Protein 8X3S (pdb70)

Foldseek 3Di:
DADDFWDKDFDDKAFDFQFFKAEWEAQLVLQWIWTFWQSQWIWIAGQPRRHTDDIAHDDPGGWREKEAALVRQWMWTWFQSQWIFIAGVVVSDTPDIQHDGPGGWHEKYAANVRQWMWTWFQSQWIWIAGPVPSHTPDIANPGDGGKQYWEAANRRQWIWTFFQRLWIFIAGVVPRDTPAIQHDDPRGGWNYWYADNNRQWIWIDGLPQKIWIGRGVVSDTDDIAGDAHHNDHSWYKDFADQHQTWIWTWGQVQWIWIARPRPNHTRDIHHDFDGTFRYKYARNHFRKMWTTHGGVGGMIIIIHTPD/DDDPVRD

GO terms:
  GO:0005634 nucleus (C, IDA)
  GO:0035097 histone methyltransferase complex (C, IDA)
  GO:0045815 transcription initiation-coupled chromatin remodeling (P, IDA)
  GO:0000123 histone acetyltransferase complex (C, IDA)
  GO:0044666 MLL3/4 complex (C, IDA)
  GO:0048188 Set1C/COMPASS complex (C, IDA)
  GO:0071339 MLL1 complex (C, IDA)
  GO:0005634 nucleus (C, EXP)
  GO:0005515 protein binding (F, IPI)
  GO:0005654 nucleoplasm (C, TAS)
  GO:0140672 ATAC complex (C, IDA)
  GO:0000122 negative regulation of transcription by RNA polymerase II (P, IDA)
  GO:0005654 nucleoplasm (C, IDA)
  GO:0140004 histone H3Q5ser reader activity (F, IDA)
  GO:0140109 histone H3K4me1 reader activity (F, IDA)
  GO:0051302 regulation of cell division (P, IDA)
  GO:0006357 regulation of transcription by RNA polymerase II (P, IDA)
  GO:0051726 regulation of cell cycle (P, IMP)
  GO:0090043 regulation of tubulin deacetylation (P, IMP)
  GO:0006355 regulation of DNA-templated transcription (P, IMP)

Radius of gyration: 17.47 Å; Cα contacts (8 Å, |Δi|>4): 1045; chains: 2; bounding box: 43×43×44 Å

Nearest PDB structures (foldseek):
  2gnq-assembly1_A  TM=9.958E-01  e=9.844E-59  Homo sapiens
  2co0-assembly2_C  TM=1.002E+0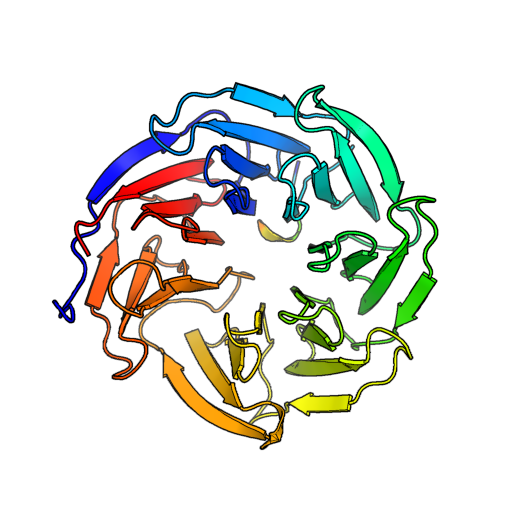0  e=2.363E-57  Homo sapiens
  2co0-assembly1_A  TM=1.002E+00  e=3.913E-57  Homo sapiens
  3n0d-assembly1_A  TM=1.000E+00  e=2.891E-57  Homo sapiens
  3mxx-assembly1_A  TM=1.000E+00  e=3.913E-57  Homo sapiens

Sequence (314 aa):
PTPVKPNYALKFTLAGHTKAVSSVKFSPNGEWLASSSADKLIKIWGAYDGKFEKTISGHKLGISDVAWSSDSNLLVSASDDKTLKIWDVSSGKCLKTLKGHSNYVFCCNFNPQSNLIVSGSFDESVRIWDVKTGKCLKTLPAHSDPVSAVHFNRDGSLIVSSSYDGLCRIWDTASGQCLKTLIDDDNPPVSFVKFSPNGKYILAATLDNTLKLWDYSKGKCLKTYTGHKNEKYCIFANFSVTGGKWIVSGSEDNLVYIWNLQTKEIVQKLQGHTDVVISTACHPTENIIASAALENDKTIKLWKSDCSSSRRSS

InterPro domains:
  IPR001680 WD40 repeat [PS50082] (41-82)
  IPR001680 WD40 repeat [PS50082] (83-124)
  IPR001680 WD40 repeat [PS50082] (125-166)
  IPR001680 WD40 repeat [PS50082] (167-208)
  IPR001680 WD40 repeat [PS50082] (210-251)
  IPR001680 WD40 repeat [PS50082] (252-296)
  IPR001680 WD40 repeat [SM00320] (34-73)
  IPR001680 WD40 repeat [SM00320] (76-115)
  IPR001680 WD40 repeat [SM00320] (118-157)
  IPR001680 WD40 repeat [SM00320] (160-199)
  IPR001680 WD40 repeat [SM00320] (202-242)
  IPR001680 WD40 repeat [SM00320] (245-287)
  IPR001680 WD40 repeat [SM00320] (290-331)
  IPR015943 WD40/YVTN repeat-like-containing domain superfamily [G3DSA:2.130.10.10] (20-334)
  IPR019775 WD40 repeat, conserved site [PS00678] (102-116)
  IPR019775 WD40 repeat, conserved site [PS00678] (144-158)
  IPR019775 WD40 repeat, conserved site [PS00678] (186-200)
  IPR019775 WD40 repeat, conserved site [PS00678] (274-288)
  IPR020472 PAC1/LIS1-like, WD-40 repeat [PR00320] (102-116)
  IPR020472 PAC1/LIS1-like, WD-40 repeat [PR00320] (144-158)

Structure (mmCIF, N/CA/C/O backbone):
data_8X3S
#
_entry.id   8X3S
#
_cell.length_a   46.460
_cell.length_b   63.750
_cell.length_c   92.840
_cell.angle_alpha   90.00
_cell.angle_beta   90.00
_cell.angle_gamma   90.00
#
_symmetry.space_group_name_H-M   'P 21 21 21'
#
loop_
_entity.id
_entity.type
_entity.pdbx_description
1 polymer 'WD repeat-containing protein 5'
2 polymer 'Phosphatidylinositol 3,4,5-trisphosphate 3-phosphatase and dual-specificity protein phosphatase PTEN'
3 water water
#
loop_
_atom_site.group_PDB
_atom_site.id
_atom_site.type_symbol
_atom_site.label_atom_id
_atom_site.label_alt_id
_atom_site.label_comp_id
_atom_site.label_asym_id
_atom_site.label_entity_id
_atom_site.label_seq_id
_atom_site.pdbx_PDB_ins_code
_atom_site.Cartn_x
_atom_site.Cartn_y
_atom_site.Cartn_z
_atom_site.occupancy
_atom_site.B_iso_or_equiv
_atom_site.auth_seq_id
_atom_site.auth_comp_id
_atom_site.auth_asym_id
_atom_site.auth_atom_id
_atom_site.pdbx_PDB_model_num
ATOM 1 N N . PRO A 1 8 ? -12.563 27.811 -22.384 1.00 102.91 1 PRO A N 1
ATOM 2 C CA . PRO A 1 8 ? -12.145 26.946 -21.271 1.00 97.83 1 PRO A CA 1
ATOM 3 C C . PRO A 1 8 ? -12.562 25.478 -21.386 1.00 97.54 1 PRO A C 1
ATOM 4 O O . PRO A 1 8 ? -12.082 24.688 -20.578 1.00 100.22 1 PRO A O 1
ATOM 8 N N . THR A 1 9 ? -13.420 25.113 -22.336 1.00 93.88 2 THR A N 1
ATOM 9 C CA . THR A 1 9 ? -13.805 23.703 -22.474 1.00 90.75 2 THR A CA 1
ATOM 10 C C . THR A 1 9 ? -12.555 22.985 -22.970 1.00 89.46 2 THR A C 1
ATOM 11 O O . THR A 1 9 ? -12.005 23.373 -24.009 1.00 90.21 2 THR A O 1
ATOM 15 N N . PRO A 1 10 ? -12.069 21.950 -22.290 1.00 89.99 3 PRO A N 1
ATOM 16 C CA . PRO A 1 10 ? -10.857 21.273 -22.770 1.00 87.15 3 PRO A CA 1
ATOM 17 C C . PRO A 1 10 ? -11.092 20.446 -24.026 1.00 84.60 3 PRO A C 1
ATOM 18 O O . PRO A 1 10 ? -12.213 20.241 -24.498 1.00 86.58 3 PRO A O 1
ATOM 22 N N . VAL A 1 11 ? -9.970 19.951 -24.553 1.00 88.07 4 VAL A N 1
ATOM 23 C CA . VAL A 1 11 ? -9.927 19.150 -25.767 1.00 80.14 4 VAL A CA 1
ATOM 24 C C . VAL A 1 11 ? -9.269 17.800 -25.516 1.00 69.59 4 VAL A C 1
ATOM 25 O O . VAL A 1 11 ? -9.682 16.783 -26.085 1.00 79.15 4 VAL A O 1
ATOM 29 N N . LYS A 1 12 ? -8.261 17.771 -24.651 1.00 64.70 5 LYS A N 1
ATOM 30 C CA . LYS A 1 12 ? -7.558 16.570 -24.232 1.00 65.45 5 LYS A CA 1
ATOM 31 C C . LYS A 1 12 ? -6.905 16.936 -22.912 1.00 65.66 5 LYS A C 1
ATOM 32 O O . LYS A 1 12 ? -6.586 18.113 -22.704 1.00 58.67 5 LYS A O 1
ATOM 38 N N . PRO A 1 13 ? -6.678 15.988 -22.012 1.00 59.50 6 PRO A N 1
ATOM 39 C CA . PRO A 1 13 ? -5.795 16.279 -20.881 1.00 51.62 6 PRO A CA 1
ATOM 40 C C . PRO A 1 13 ? -4.328 16.128 -21.261 1.00 39.18 6 PRO A C 1
ATOM 41 O O . PRO A 1 13 ? -3.971 15.687 -22.356 1.00 43.76 6 PRO A O 1
ATOM 45 N N . ASN A 1 14 ? -3.480 16.489 -20.305 1.00 44.92 7 ASN A N 1
ATOM 46 C CA . ASN A 1 14 ? -2.036 16.371 -20.427 1.00 44.49 7 ASN A CA 1
ATOM 47 C C . ASN A 1 14 ? -1.489 15.828 -19.114 1.00 52.93 7 ASN A C 1
ATOM 48 O O . ASN A 1 14 ? -0.528 16.350 -18.548 1.00 47.05 7 ASN A O 1
ATOM 53 N N . TYR A 1 15 ? -2.105 14.759 -18.611 1.00 50.74 8 TYR A N 1
ATOM 54 C CA . TYR A 1 15 ? -1.603 14.125 -17.401 1.00 42.17 8 TYR A CA 1
ATOM 55 C C . TYR A 1 15 ? -0.138 13.754 -17.546 1.00 36.75 8 TYR A C 1
ATOM 56 O O . TYR A 1 15 ? 0.278 13.160 -18.545 1.00 34.36 8 TYR A O 1
ATOM 65 N N . ALA A 1 16 ? 0.642 14.129 -16.538 1.00 29.99 9 ALA A N 1
ATOM 66 C CA . ALA A 1 16 ? 2.061 13.836 -16.485 1.00 35.42 9 ALA A CA 1
ATOM 67 C C . ALA A 1 16 ? 2.402 13.291 -15.108 1.00 36.86 9 ALA A C 1
ATOM 68 O O . ALA A 1 16 ? 1.812 13.691 -14.099 1.00 41.84 9 ALA A O 1
ATOM 70 N N . LEU A 1 17 ? 3.372 12.380 -15.083 1.00 31.78 10 LEU A N 1
ATOM 71 C CA . LEU A 1 17 ? 3.748 11.705 -13.848 1.00 34.55 10 LEU A CA 1
ATOM 72 C C . LEU A 1 17 ? 4.438 12.679 -12.908 1.00 44.26 10 LEU A C 1
ATOM 73 O O . LEU A 1 17 ? 5.392 13.363 -13.303 1.00 45.64 10 LEU A O 1
ATOM 78 N N . LYS A 1 18 ? 3.965 12.748 -11.664 1.00 37.42 11 LYS A N 1
ATOM 79 C CA . LYS A 1 18 ? 4.586 13.605 -10.662 1.00 38.29 11 LYS A CA 1
ATOM 80 C C . LYS A 1 18 ? 5.260 12.819 -9.556 1.00 37.89 11 LYS A C 1
ATOM 81 O O . LYS A 1 18 ? 6.346 13.194 -9.106 1.00 47.43 11 LYS A O 1
ATOM 87 N N . PHE A 1 19 ? 4.653 11.717 -9.112 1.00 37.75 12 PHE A N 1
ATOM 88 C CA . PHE A 1 19 ? 5.225 10.943 -8.019 1.00 39.49 12 PHE A CA 1
ATOM 89 C C . PHE A 1 19 ? 4.961 9.461 -8.231 1.00 38.48 12 PHE A C 1
ATOM 90 O O . PHE A 1 19 ? 3.933 9.065 -8.786 1.00 41.75 12 PHE A O 1
ATOM 98 N N . THR A 1 20 ? 5.892 8.650 -7.734 1.00 38.74 13 THR A N 1
ATOM 99 C CA . THR A 1 20 ? 5.731 7.209 -7.626 1.00 35.94 13 THR A CA 1
ATOM 100 C C . THR A 1 20 ? 5.842 6.830 -6.160 1.00 38.74 13 THR A C 1
ATOM 101 O O . THR A 1 20 ? 6.828 7.176 -5.500 1.00 41.48 13 THR A O 1
ATOM 105 N N . LEU A 1 21 ? 4.837 6.117 -5.659 1.00 33.87 14 LEU A N 1
ATOM 106 C CA . LEU A 1 21 ? 4.717 5.814 -4.239 1.00 33.90 14 LEU A CA 1
ATOM 107 C C . LEU A 1 21 ? 4.984 4.325 -4.044 1.00 36.37 14 LEU A C 1
ATOM 108 O O . LEU A 1 21 ? 4.149 3.483 -4.395 1.00 34.88 14 LEU A O 1
ATOM 113 N N . ALA A 1 22 ? 6.134 4.034 -3.447 1.00 32.30 15 ALA A N 1
ATOM 114 C CA . ALA A 1 22 ? 6.517 2.650 -3.150 1.00 31.48 15 ALA A CA 1
ATOM 115 C C . ALA A 1 22 ? 6.422 2.421 -1.643 1.00 35.07 15 ALA A C 1
ATOM 116 O O . ALA A 1 22 ? 6.549 3.390 -0.894 1.00 33.32 15 ALA A O 1
ATOM 118 N N . GLY A 1 23 ? 6.236 1.173 -1.236 1.00 38.39 16 GLY A N 1
ATOM 119 C CA . GLY A 1 23 ? 6.097 0.833 0.188 1.00 33.01 16 GLY A CA 1
ATOM 120 C C . GLY A 1 23 ? 5.349 -0.475 0.352 1.00 28.14 16 GLY A C 1
ATOM 121 O O . GLY A 1 23 ? 5.766 -1.301 1.151 1.00 26.69 16 GLY A O 1
ATOM 122 N N . HIS A 1 24 ? 4.289 -0.651 -0.427 1.00 28.69 17 HIS A N 1
ATOM 123 C CA . HIS A 1 24 ? 3.530 -1.922 -0.360 1.00 28.49 17 HIS A CA 1
ATOM 124 C C . HIS A 1 24 ? 4.481 -3.053 -0.762 1.00 32.23 17 HIS A C 1
ATOM 125 O O . HIS A 1 24 ? 5.336 -2.872 -1.630 1.00 28.03 17 HIS A O 1
ATOM 132 N N . THR A 1 25 ? 4.301 -4.208 -0.154 1.00 24.95 18 THR A N 1
ATOM 133 C CA . THR A 1 25 ? 5.183 -5.339 -0.372 1.00 33.15 18 THR A CA 1
ATOM 134 C C . THR A 1 25 ? 4.491 -6.427 -1.166 1.00 35.51 18 THR A C 1
ATOM 135 O O . THR A 1 25 ? 5.111 -7.449 -1.475 1.00 34.50 18 THR A O 1
ATOM 139 N N . LYS A 1 26 ? 3.218 -6.234 -1.502 1.00 30.74 19 LYS A N 1
ATOM 140 C CA . LYS A 1 26 ? 2.536 -7.130 -2.412 1.00 29.96 19 LYS A CA 1
ATOM 141 C C . LYS A 1 26 ? 1.719 -6.262 -3.359 1.00 30.41 19 LYS A C 1
ATOM 142 O O . LYS A 1 26 ? 1.775 -5.029 -3.306 1.00 28.89 19 LYS A O 1
ATOM 148 N N . ALA A 1 27 ? 0.978 -6.910 -4.252 1.00 24.62 20 ALA A N 1
ATOM 149 C CA . ALA A 1 27 ? 0.178 -6.174 -5.216 1.00 24.91 20 ALA A CA 1
ATOM 150 C C . ALA A 1 27 ? -0.680 -5.137 -4.503 1.00 19.92 20 ALA A C 1
ATOM 151 O O . ALA A 1 27 ? -1.205 -5.390 -3.416 1.00 26.88 20 ALA A O 1
ATOM 153 N N . VAL A 1 28 ? -0.798 -3.957 -5.096 1.00 21.90 21 VAL A N 1
ATOM 154 C CA . VAL A 1 28 ? -1.797 -2.989 -4.657 1.00 21.57 21 VAL A CA 1
ATOM 155 C C . VAL A 1 28 ? -3.148 -3.426 -5.212 1.00 27.47 21 VAL A C 1
ATOM 156 O O . VAL A 1 28 ? -3.226 -3.978 -6.318 1.00 22.95 21 VAL A O 1
ATOM 160 N N . SER A 1 29 ? -4.220 -3.204 -4.447 1.00 24.15 22 SER A N 1
ATOM 161 C CA . SER A 1 29 ? -5.558 -3.565 -4.893 1.00 20.73 22 SER A CA 1
ATOM 162 C C . SER A 1 29 ? -6.472 -2.383 -5.172 1.00 27.25 22 SER A C 1
ATOM 163 O O . SER A 1 29 ? -7.314 -2.475 -6.067 1.00 21.34 22 SER A O 1
ATOM 166 N N . SER A 1 30 ? -6.356 -1.290 -4.444 1.00 20.21 23 SER A N 1
ATOM 167 C CA . SER A 1 30 ? -7.302 -0.189 -4.565 1.00 20.88 23 SER A CA 1
ATOM 168 C C . SER A 1 30 ? -6.696 1.090 -4.037 1.00 20.49 23 SER A C 1
ATOM 169 O O . SER A 1 30 ? -6.058 1.071 -2.989 1.00 23.34 23 SER A O 1
ATOM 172 N N . VAL A 1 31 ? -6.848 2.184 -4.790 1.00 21.14 24 VAL A N 1
ATOM 173 C CA . VAL A 1 31 ? -6.499 3.525 -4.326 1.00 24.05 24 VAL A CA 1
ATOM 174 C C . VAL A 1 31 ? -7.734 4.414 -4.374 1.00 22.56 24 VAL A C 1
ATOM 175 O O . VAL A 1 31 ? -8.556 4.306 -5.292 1.00 23.03 24 VAL A O 1
ATOM 179 N N . LYS A 1 32 ? -7.859 5.300 -3.387 1.00 20.92 25 LYS A N 1
ATOM 180 C CA . LYS A 1 32 ? -9.011 6.188 -3.265 1.00 19.89 25 LYS A CA 1
ATOM 181 C C . LYS A 1 32 ? -8.569 7.500 -2.640 1.00 24.29 25 LYS A C 1
ATOM 182 O O . LYS A 1 32 ? -7.847 7.494 -1.639 1.00 22.57 25 LYS A O 1
ATOM 188 N N . PHE A 1 33 ? -9.015 8.619 -3.214 1.00 23.20 26 PHE A N 1
ATOM 189 C CA . PHE A 1 33 ? -8.759 9.922 -2.612 1.00 18.42 26 PHE A CA 1
ATOM 190 C C . PHE A 1 33 ? -9.801 10.214 -1.539 1.00 17.23 26 PHE A C 1
ATOM 191 O O . PHE A 1 33 ? -10.984 9.901 -1.703 1.00 23.54 26 PHE A O 1
ATOM 199 N N . SER A 1 34 ? -9.361 10.824 -0.438 1.00 28.12 27 SER A N 1
ATOM 200 C CA . SER A 1 34 ? -10.299 11.272 0.577 1.00 25.64 27 SER A CA 1
ATOM 201 C C . SER A 1 34 ? -11.186 12.377 0.006 1.00 26.91 27 SER A C 1
ATOM 202 O O . SER A 1 34 ? -10.753 13.153 -0.853 1.00 26.81 27 SER A O 1
ATOM 205 N N . PRO A 1 35 ? -12.440 12.459 0.451 1.00 29.43 28 PRO A N 1
ATOM 206 C CA . PRO A 1 35 ? -13.321 13.520 -0.063 1.00 32.03 28 PRO A CA 1
ATOM 207 C C . PRO A 1 35 ? -12.787 14.927 0.149 1.00 40.15 28 PRO A C 1
ATOM 208 O O . PRO A 1 35 ? -13.048 15.799 -0.687 1.00 34.45 28 PRO A O 1
ATOM 212 N N . ASN A 1 36 ? -12.047 15.184 1.231 1.00 37.76 29 ASN A N 1
ATOM 213 C CA . ASN A 1 36 ? -11.503 16.520 1.455 1.00 37.28 29 ASN A CA 1
ATOM 214 C C . ASN A 1 36 ? -10.247 16.797 0.635 1.00 35.18 29 ASN A C 1
ATOM 215 O O . ASN A 1 36 ? -9.668 17.882 0.764 1.00 39.64 29 ASN A O 1
ATOM 220 N N . GLY A 1 37 ? -9.814 15.845 -0.192 1.00 34.51 30 GLY A N 1
ATOM 221 C CA . GLY A 1 37 ? -8.736 16.036 -1.140 1.00 26.92 30 GLY A CA 1
ATOM 222 C C . GLY A 1 37 ? -7.339 15.900 -0.584 1.00 28.43 30 GLY A C 1
ATOM 223 O O . GLY A 1 37 ? -6.376 15.914 -1.364 1.00 25.98 30 GLY A O 1
ATOM 224 N N . GLU A 1 38 ? -7.192 15.772 0.733 1.00 34.13 31 GLU A N 1
ATOM 225 C CA . GLU A 1 38 ? -5.876 15.845 1.344 1.00 31.29 31 GLU A CA 1
ATOM 226 C C . GLU A 1 38 ? -5.077 14.565 1.170 1.00 30.89 31 GLU A C 1
ATOM 227 O O . GLU A 1 38 ? -3.843 14.609 1.077 1.00 26.84 31 GLU A O 1
ATOM 233 N N . TRP A 1 39 ? -5.762 13.429 1.120 1.00 29.63 32 TRP A N 1
ATOM 234 C CA . TRP A 1 39 ? -5.119 12.135 1.234 1.00 32.16 32 TRP A CA 1
ATOM 235 C C . TRP A 1 39 ? -5.479 11.198 0.100 1.00 23.34 32 TRP A C 1
ATOM 236 O O . TRP A 1 39 ? -6.551 11.281 -0.508 1.00 28.02 32 TRP A O 1
ATOM 247 N N . LEU A 1 40 ? -4.562 10.258 -0.117 1.00 24.77 33 LEU A N 1
ATOM 248 C CA . LEU A 1 40 ? -4.816 9.038 -0.858 1.00 24.26 33 LEU A CA 1
ATOM 249 C C . LEU A 1 40 ? -4.672 7.866 0.099 1.00 22.73 33 LEU A C 1
ATOM 250 O O . LEU A 1 40 ? -3.676 7.774 0.831 1.00 27.70 33 LEU A O 1
ATOM 255 N N . ALA A 1 41 ? -5.640 6.961 0.067 1.00 19.96 34 ALA A N 1
ATOM 256 C CA . ALA A 1 41 ? -5.548 5.689 0.760 1.00 17.08 34 ALA A CA 1
ATOM 257 C C . ALA A 1 41 ? -5.329 4.583 -0.257 1.00 20.22 34 ALA A C 1
ATOM 258 O O . ALA A 1 41 ? -5.948 4.579 -1.325 1.00 19.02 34 ALA A O 1
ATOM 260 N N . SER A 1 42 ? -4.473 3.633 0.090 1.00 18.01 35 SER A N 1
ATOM 261 C CA . SER A 1 42 ? -4.242 2.469 -0.748 1.00 20.66 35 SER A CA 1
ATOM 262 C C . SER A 1 42 ? -4.416 1.222 0.100 1.00 20.58 35 SER A C 1
ATOM 263 O O . SER A 1 42 ? -4.062 1.206 1.282 1.00 21.75 35 SER A O 1
ATOM 266 N N . SER A 1 43 ? -4.889 0.157 -0.538 1.00 20.00 36 SER A N 1
ATOM 267 C CA . SER A 1 43 ? -4.967 -1.155 0.077 1.00 22.32 36 SER A CA 1
ATOM 268 C C . SER A 1 43 ? -4.120 -2.108 -0.749 1.00 21.96 36 SER A C 1
ATOM 269 O O . SER A 1 43 ? -3.831 -1.859 -1.924 1.00 20.32 36 SER A O 1
ATOM 272 N N . SER A 1 44 ? -3.764 -3.233 -0.140 1.00 18.05 37 SER A N 1
ATOM 273 C CA . SER A 1 44 ? -2.868 -4.163 -0.802 1.00 22.12 37 SER A CA 1
ATOM 274 C C . SER A 1 44 ? -3.074 -5.583 -0.318 1.00 19.29 37 SER A C 1
ATOM 275 O O . SER A 1 44 ? -3.576 -5.828 0.783 1.00 17.46 37 SER A O 1
ATOM 278 N N . ALA A 1 45 ? -2.629 -6.519 -1.160 1.00 16.06 38 ALA A N 1
ATOM 279 C CA . ALA A 1 45 ? -2.517 -7.915 -0.769 1.00 19.51 38 ALA A CA 1
ATOM 280 C C . ALA A 1 45 ? -1.570 -8.112 0.401 1.00 19.41 38 ALA A C 1
ATOM 281 O O . ALA A 1 45 ? -1.578 -9.190 1.006 1.00 19.81 38 ALA A O 1
ATOM 283 N N . ASP A 1 46 ? -0.754 -7.114 0.734 1.00 21.87 39 ASP A N 1
ATOM 284 C CA . ASP A 1 46 ? 0.117 -7.208 1.896 1.00 23.11 39 ASP A CA 1
ATOM 285 C C . ASP A 1 46 ? -0.620 -6.976 3.211 1.00 22.22 39 ASP A C 1
ATOM 286 O O . ASP A 1 46 ? 0.034 -6.883 4.254 1.00 21.36 39 ASP A O 1
ATOM 291 N N . LYS A 1 47 ? -1.952 -6.878 3.195 1.00 22.20 40 LYS A N 1
ATOM 292 C CA . LYS A 1 47 ? -2.787 -6.775 4.392 1.00 17.13 40 LYS A CA 1
ATOM 293 C C . LYS A 1 47 ? -2.800 -5.375 4.991 1.00 22.51 40 LYS A C 1
ATOM 294 O O . LYS A 1 47 ? -3.345 -5.194 6.095 1.00 19.11 40 LYS A O 1
ATOM 300 N N . LEU A 1 48 ? -2.207 -4.386 4.331 1.00 25.31 41 LEU A N 1
ATOM 301 C CA . LEU A 1 48 ? -2.026 -3.068 4.911 1.00 22.87 41 LEU A CA 1
ATOM 302 C C . LEU A 1 48 ? -2.797 -2.015 4.127 1.00 24.31 41 LEU A C 1
ATOM 303 O O . LEU A 1 48 ? -3.009 -2.142 2.917 1.00 23.44 41 LEU A O 1
ATOM 308 N N . ILE A 1 49 ? -3.196 -0.962 4.839 1.00 21.59 42 ILE A N 1
ATOM 309 C CA . ILE A 1 49 ? -3.637 0.289 4.237 1.00 22.78 42 ILE A CA 1
ATOM 310 C C . ILE A 1 49 ? -2.511 1.286 4.435 1.00 27.37 42 ILE A C 1
ATOM 311 O O . ILE A 1 49 ? -1.900 1.339 5.503 1.00 25.39 42 ILE A O 1
ATOM 316 N N . LYS A 1 50 ? -2.203 2.046 3.405 1.00 22.63 43 LYS A N 1
ATOM 317 C CA . LYS A 1 50 ? -1.244 3.123 3.569 1.00 24.40 43 LYS A CA 1
ATOM 318 C C . LYS A 1 50 ? -1.917 4.426 3.188 1.00 24.77 43 LYS A C 1
ATOM 319 O O . LYS A 1 50 ? -2.741 4.477 2.268 1.00 18.75 43 LYS A O 1
ATOM 325 N N . ILE A 1 51 ? -1.547 5.475 3.908 1.00 25.04 44 ILE A N 1
ATOM 326 C CA . ILE A 1 51 ? -2.089 6.804 3.701 1.00 26.52 44 ILE A CA 1
ATOM 327 C C . ILE A 1 51 ? -0.931 7.668 3.243 1.00 30.10 44 ILE A C 1
ATOM 328 O O . ILE A 1 51 ? 0.128 7.679 3.898 1.00 30.75 44 ILE A O 1
ATOM 333 N N . TRP A 1 52 ? -1.180 8.454 2.186 1.00 29.19 45 TRP A N 1
ATOM 334 C CA . TRP A 1 52 ? -0.178 9.262 1.511 1.00 33.97 45 TRP A CA 1
ATOM 335 C C . TRP A 1 52 ? -0.740 10.656 1.275 1.00 31.71 45 TRP A C 1
ATOM 336 O O . TRP A 1 52 ? -1.949 10.829 1.081 1.00 29.48 45 TRP A O 1
ATOM 347 N N . GLY A 1 53 ? 0.143 11.651 1.280 1.00 36.15 46 GLY A N 1
ATOM 348 C CA . GLY A 1 53 ? -0.276 13.000 0.935 1.00 35.30 46 GLY A CA 1
ATOM 349 C C . GLY A 1 53 ? -0.632 13.089 -0.540 1.00 26.51 46 GLY A C 1
ATOM 350 O O . GLY A 1 53 ? 0.141 12.664 -1.408 1.00 34.25 46 GLY A O 1
ATOM 351 N N . ALA A 1 54 ? -1.802 13.658 -0.832 1.00 29.96 47 ALA A N 1
ATOM 352 C CA . ALA A 1 54 ? -2.308 13.631 -2.200 1.00 30.82 47 ALA A CA 1
ATOM 353 C C . ALA A 1 54 ? -1.489 14.528 -3.119 1.00 41.80 47 ALA A C 1
ATOM 354 O O . ALA A 1 54 ? -1.381 14.255 -4.320 1.00 36.17 47 ALA A O 1
ATOM 356 N N . TYR A 1 55 ? -0.910 15.596 -2.574 1.00 39.92 48 TYR A N 1
ATOM 357 C CA . TYR A 1 55 ? -0.228 16.623 -3.350 1.00 36.62 48 TYR A CA 1
ATOM 358 C C . TYR A 1 55 ? 1.280 16.422 -3.462 1.00 42.68 48 TYR A C 1
ATOM 359 O O . TYR A 1 55 ? 1.854 16.818 -4.483 1.00 40.74 48 TYR A O 1
ATOM 368 N N . ASP A 1 56 ? 1.950 15.840 -2.458 1.00 34.03 49 ASP A N 1
ATOM 369 C CA . ASP A 1 56 ? 3.400 15.667 -2.527 1.00 33.43 49 ASP A CA 1
ATOM 370 C C . ASP A 1 56 ? 3.825 14.202 -2.467 1.00 37.52 49 ASP A C 1
ATOM 371 O O . ASP A 1 56 ? 5.030 13.914 -2.419 1.00 35.35 49 ASP A O 1
ATOM 376 N N . GLY A 1 57 ? 2.880 13.268 -2.468 1.00 39.28 50 GLY A N 1
ATOM 377 C CA . GLY A 1 57 ? 3.216 11.861 -2.399 1.00 38.50 50 GLY A CA 1
ATOM 378 C C . GLY A 1 57 ? 3.774 11.407 -1.069 1.00 33.54 50 GLY A C 1
ATOM 379 O O . GLY A 1 57 ? 4.268 10.279 -0.971 1.00 39.15 50 GLY A O 1
ATOM 380 N N . LYS A 1 58 ? 3.745 12.265 -0.052 1.00 40.26 51 LYS A N 1
ATOM 381 C CA . LYS A 1 58 ? 4.434 11.980 1.200 1.00 38.68 51 LYS A CA 1
ATOM 382 C C . LYS A 1 58 ? 3.767 10.829 1.941 1.00 29.08 51 LYS A C 1
ATOM 383 O O . LYS A 1 58 ? 2.567 10.885 2.226 1.00 34.68 51 LYS A O 1
ATOM 389 N N . PHE A 1 59 ? 4.537 9.793 2.267 1.00 32.29 52 PHE A N 1
ATOM 390 C CA . PHE A 1 59 ? 3.987 8.694 3.046 1.00 31.50 52 PHE A CA 1
ATOM 391 C C . PHE A 1 59 ? 3.544 9.231 4.402 1.00 36.37 52 PHE A C 1
ATOM 392 O O . PHE A 1 59 ? 4.304 9.938 5.074 1.00 39.30 52 PHE A O 1
ATOM 400 N N . GLU A 1 60 ? 2.332 8.887 4.823 1.00 34.38 53 GLU A N 1
ATOM 401 C CA . GLU A 1 60 ? 1.802 9.384 6.085 1.00 29.93 53 GLU A CA 1
ATOM 402 C C . GLU A 1 60 ? 1.797 8.268 7.116 1.00 37.50 53 GLU A C 1
ATOM 403 O O . GLU A 1 60 ? 2.370 8.413 8.202 1.00 29.71 53 GLU A O 1
ATOM 409 N N . LYS A 1 61 ? 1.154 7.145 6.814 1.00 21.69 54 LYS A N 1
ATOM 410 C CA . LYS A 1 61 ? 1.138 6.117 7.857 1.00 29.94 54 LYS A CA 1
ATOM 411 C C . LYS A 1 61 ? 0.696 4.788 7.268 1.00 22.53 54 LYS A C 1
ATOM 412 O O . LYS A 1 61 ? 0.093 4.732 6.192 1.00 17.77 54 LYS A O 1
ATOM 418 N N . THR A 1 62 ? 0.974 3.722 8.018 1.00 22.50 55 THR A N 1
ATOM 419 C CA . THR A 1 62 ? 0.458 2.393 7.731 1.00 26.44 55 THR A CA 1
ATOM 420 C C . THR A 1 62 ? -0.601 2.027 8.763 1.00 32.87 55 THR A C 1
ATOM 421 O O . THR A 1 62 ? -0.441 2.295 9.958 1.00 26.62 55 THR A O 1
ATOM 425 N N . ILE A 1 63 ? -1.699 1.460 8.271 1.00 24.42 56 ILE A N 1
ATOM 426 C CA . ILE A 1 63 ? -2.827 0.994 9.064 1.00 21.82 56 ILE A CA 1
ATOM 427 C C . ILE A 1 63 ? -2.909 -0.518 8.906 1.00 26.17 56 ILE A C 1
ATOM 428 O O . ILE A 1 63 ? -3.013 -1.021 7.777 1.00 25.45 56 ILE A O 1
ATOM 433 N N . SER A 1 64 ? -2.867 -1.239 10.027 1.00 26.90 57 SER A N 1
ATOM 434 C CA . SER A 1 64 ? -2.722 -2.689 10.032 1.00 26.54 57 SER A CA 1
ATOM 435 C C . SER A 1 64 ? -3.771 -3.320 10.943 1.00 25.70 57 SER A C 1
ATOM 436 O O . SER A 1 64 ? -4.251 -2.702 11.899 1.00 22.04 57 SER A O 1
ATOM 439 N N . GLY A 1 65 ? -4.077 -4.587 10.668 1.00 25.23 58 GLY A N 1
ATOM 440 C CA . GLY A 1 65 ? -4.951 -5.363 11.525 1.00 25.62 58 GLY A CA 1
ATOM 441 C C . GLY A 1 65 ? -5.671 -6.502 10.834 1.00 24.33 58 GLY A C 1
ATOM 442 O O . GLY A 1 65 ? -5.985 -7.505 11.483 1.00 28.16 58 GLY A O 1
ATOM 443 N N . HIS A 1 66 ? -5.965 -6.374 9.546 1.00 25.91 59 HIS A N 1
ATOM 444 C CA . HIS A 1 66 ? -6.541 -7.507 8.840 1.00 22.75 59 HIS A CA 1
ATOM 445 C C . HIS A 1 66 ? -5.569 -8.682 8.864 1.00 27.08 59 HIS A C 1
ATOM 446 O O . HIS A 1 66 ? -4.349 -8.510 8.872 1.00 28.35 59 HIS A O 1
ATOM 453 N N . LYS A 1 67 ? -6.098 -9.899 8.829 1.00 23.60 60 LYS A N 1
ATOM 454 C CA . LYS A 1 67 ? -5.230 -11.104 8.900 1.00 26.75 60 LYS A CA 1
ATOM 455 C C . LYS A 1 67 ? -4.926 -11.626 7.493 1.00 27.55 60 LYS A C 1
ATOM 456 O O . LYS A 1 67 ? -4.051 -12.470 7.363 1.00 24.48 60 LYS A O 1
ATOM 462 N N . LEU A 1 68 ? -5.660 -11.149 6.497 1.00 23.33 61 LEU A N 1
ATOM 463 C CA . LEU A 1 68 ? -5.351 -11.539 5.140 1.00 20.59 61 LEU A CA 1
ATOM 464 C C . LEU A 1 68 ? -5.410 -10.282 4.278 1.00 24.87 61 LEU A C 1
ATOM 465 O O . LEU A 1 68 ? -5.709 -9.184 4.760 1.00 21.84 61 LEU A O 1
ATOM 470 N N . GLY A 1 69 ? -5.135 -10.465 2.990 1.00 18.61 62 GLY A N 1
ATOM 471 C CA . GLY A 1 69 ? -5.041 -9.353 2.063 1.00 23.62 62 GLY A CA 1
ATOM 472 C C . GLY A 1 69 ? -6.330 -8.559 1.959 1.00 20.78 62 GLY A C 1
ATOM 473 O O . GLY A 1 69 ? -7.420 -9.034 2.279 1.00 21.65 62 GLY A O 1
ATOM 474 N N . ILE A 1 70 ? -6.188 -7.314 1.504 1.00 22.88 63 ILE A N 1
ATOM 475 C CA . ILE A 1 70 ? -7.300 -6.380 1.357 1.00 19.13 63 ILE A CA 1
ATOM 476 C C . ILE A 1 70 ? -7.542 -6.134 -0.127 1.00 21.80 63 ILE A C 1
ATOM 477 O O . ILE A 1 70 ? -6.593 -5.887 -0.883 1.00 18.50 63 ILE A O 1
ATOM 482 N N . SER A 1 71 ? -8.813 -6.183 -0.542 1.00 20.47 64 SER A N 1
ATOM 483 C CA . SER A 1 71 ? -9.196 -5.921 -1.927 1.00 20.97 64 SER A CA 1
ATOM 484 C C . SER A 1 71 ? -9.714 -4.508 -2.182 1.00 22.81 64 SER A C 1
ATOM 485 O O . SER A 1 71 ? -9.703 -4.068 -3.336 1.00 20.45 64 SER A O 1
ATOM 488 N N . ASP A 1 72 ? -10.212 -3.806 -1.166 1.00 20.55 65 ASP A N 1
ATOM 489 C CA . ASP A 1 72 ? -10.865 -2.523 -1.395 1.00 18.66 65 ASP A CA 1
ATOM 490 C C . ASP A 1 72 ? -10.810 -1.697 -0.117 1.00 19.89 65 ASP A C 1
ATOM 491 O O . ASP A 1 72 ? -10.757 -2.242 0.988 1.00 15.14 65 ASP A O 1
ATOM 496 N N . VAL A 1 73 ? -10.810 -0.373 -0.284 1.00 16.31 66 VAL A N 1
ATOM 497 C CA . VAL A 1 73 ? -10.908 0.567 0.828 1.00 15.65 66 VAL A CA 1
ATOM 498 C C . VAL A 1 73 ? -11.773 1.738 0.375 1.00 19.59 66 VAL A C 1
ATOM 499 O O . VAL A 1 73 ? -11.825 2.065 -0.814 1.00 18.05 66 VAL A O 1
ATOM 503 N N . ALA A 1 74 ? -12.489 2.350 1.321 1.00 16.51 67 ALA A N 1
ATOM 504 C CA . ALA A 1 74 ? -13.344 3.484 0.993 1.00 20.85 67 ALA A CA 1
ATOM 505 C C . ALA A 1 74 ? -13.403 4.457 2.164 1.00 25.82 67 ALA A C 1
ATOM 506 O O . ALA A 1 74 ? -13.333 4.056 3.329 1.00 21.77 67 ALA A O 1
ATOM 508 N N . TRP A 1 75 ? -13.570 5.737 1.830 1.00 23.90 68 TRP A N 1
ATOM 509 C CA . TRP A 1 75 ? -13.603 6.843 2.779 1.00 21.88 68 TRP A CA 1
ATOM 510 C C . TRP A 1 75 ? -15.020 7.228 3.185 1.00 25.08 68 TRP A C 1
ATOM 511 O O . TRP A 1 75 ? -15.960 7.142 2.393 1.00 27.78 68 TRP A O 1
ATOM 522 N N . SER A 1 76 ? -15.150 7.704 4.422 1.00 21.37 69 SER A N 1
ATOM 523 C CA . SER A 1 76 ? -16.364 8.371 4.857 1.00 24.29 69 SER A CA 1
ATOM 524 C C . SER A 1 76 ? -16.398 9.788 4.286 1.00 20.17 69 SER A C 1
ATOM 525 O O . SER A 1 76 ? -15.376 10.342 3.876 1.00 19.63 69 SER A O 1
ATOM 528 N N . SER A 1 77 ? -17.586 10.397 4.309 1.00 23.16 70 SER A N 1
ATOM 529 C CA . SER A 1 77 ? -17.757 11.687 3.646 1.00 27.43 70 SER A CA 1
ATOM 530 C C . SER A 1 77 ? -16.905 12.778 4.285 1.00 31.06 70 SER A C 1
ATOM 531 O O . SER A 1 77 ? -16.457 13.701 3.595 1.00 24.56 70 SER A O 1
ATOM 534 N N . ASP A 1 78 ? -16.644 12.675 5.584 1.00 33.68 71 ASP A N 1
ATOM 535 C CA . ASP A 1 78 ? -15.867 13.670 6.310 1.00 34.84 71 ASP A CA 1
ATOM 536 C C . ASP A 1 78 ? -14.372 13.374 6.342 1.00 32.59 71 ASP A C 1
ATOM 537 O O . ASP A 1 78 ? -13.630 14.085 7.029 1.00 26.16 71 ASP A O 1
ATOM 542 N N . SER A 1 79 ? -13.914 12.353 5.619 1.00 26.43 72 SER A N 1
ATOM 543 C CA . SER A 1 79 ? -12.503 11.995 5.499 1.00 24.46 72 SER A CA 1
ATOM 544 C C . SER A 1 79 ? -11.882 11.470 6.786 1.00 23.83 72 SER A C 1
ATOM 545 O O . SER A 1 79 ? -10.649 11.357 6.862 1.00 25.85 72 SER A O 1
ATOM 548 N N . ASN A 1 80 ? -12.687 11.142 7.798 1.00 24.28 73 ASN A N 1
ATOM 549 C CA . ASN A 1 80 ? -12.150 10.715 9.084 1.00 32.22 73 ASN A CA 1
ATOM 550 C C . ASN A 1 80 ? -12.118 9.204 9.233 1.00 26.12 73 ASN A C 1
ATOM 551 O O . ASN A 1 80 ? -11.386 8.695 10.090 1.00 29.42 73 ASN A O 1
ATOM 556 N N . LEU A 1 81 ? -12.908 8.480 8.453 1.00 29.54 74 LEU A N 1
ATOM 557 C CA . LEU A 1 81 ? -12.966 7.036 8.554 1.00 22.66 74 LEU A CA 1
ATOM 558 C C . LEU A 1 81 ? -12.602 6.377 7.239 1.00 25.90 74 LEU A C 1
ATOM 559 O O . LEU A 1 81 ? -12.779 6.945 6.158 1.00 21.70 74 LEU A O 1
ATOM 564 N N . LEU A 1 82 ? -12.120 5.154 7.359 1.00 22.14 75 LEU A N 1
ATOM 565 C CA . LEU A 1 82 ? -11.950 4.279 6.217 1.00 19.19 75 LEU A CA 1
ATOM 566 C C . LEU A 1 82 ? -12.703 2.996 6.507 1.00 23.45 75 LEU A C 1
ATOM 567 O O . LEU A 1 82 ? -12.858 2.599 7.664 1.00 21.50 75 LEU A O 1
ATOM 572 N N . VAL A 1 83 ? -13.173 2.343 5.458 1.00 22.73 76 VAL A N 1
ATOM 573 C CA . VAL A 1 83 ? -13.630 0.973 5.579 1.00 12.76 76 VAL A CA 1
ATOM 574 C C . VAL A 1 83 ? -12.776 0.174 4.610 1.00 24.58 76 VAL A C 1
ATOM 575 O O . VAL A 1 83 ? -12.483 0.629 3.499 1.00 19.69 76 VAL A O 1
ATOM 579 N N . SER A 1 84 ? -12.397 -1.020 5.025 1.00 19.44 77 SER A N 1
ATOM 580 C CA . SER A 1 84 ? -11.617 -1.907 4.184 1.00 22.10 77 SER A CA 1
ATOM 581 C C . SER A 1 84 ? -12.328 -3.243 4.103 1.00 21.17 77 SER A C 1
ATOM 582 O O . SER A 1 84 ? -12.963 -3.681 5.069 1.00 17.39 77 SER A O 1
ATOM 585 N N . ALA A 1 85 ? -12.159 -3.899 2.956 1.00 19.93 78 ALA A N 1
ATOM 586 C CA . ALA A 1 85 ? -12.751 -5.196 2.662 1.00 20.52 78 ALA A CA 1
ATOM 587 C C . ALA A 1 85 ? -11.615 -6.179 2.443 1.00 24.03 78 ALA A C 1
ATOM 588 O O . ALA A 1 85 ? -10.747 -5.946 1.596 1.00 19.52 78 ALA A O 1
ATOM 590 N N . SER A 1 86 ? -11.645 -7.294 3.169 1.00 18.99 79 SER A N 1
ATOM 591 C CA . SER A 1 86 ? -10.522 -8.217 3.217 1.00 20.72 79 SER A CA 1
ATOM 592 C C . SER A 1 86 ? -10.911 -9.652 2.906 1.00 24.00 79 SER A C 1
ATOM 593 O O . SER A 1 86 ? -12.065 -10.062 3.053 1.00 24.76 79 SER A O 1
ATOM 596 N N . ASP A 1 87 ? -9.892 -10.409 2.475 1.00 23.59 80 ASP A N 1
ATOM 597 C CA . ASP A 1 87 ? -9.994 -11.851 2.305 1.00 20.76 80 ASP A CA 1
ATOM 598 C C . ASP A 1 87 ? -10.220 -12.592 3.616 1.00 19.48 80 ASP A C 1
ATOM 599 O O . ASP A 1 87 ? -10.593 -13.771 3.588 1.00 26.97 80 ASP A O 1
ATOM 604 N N . ASP A 1 88 ? -10.013 -11.942 4.754 1.00 25.77 81 ASP A N 1
ATOM 605 C CA . ASP A 1 88 ? -10.312 -12.546 6.053 1.00 22.51 81 ASP A CA 1
ATOM 606 C C . ASP A 1 88 ? -11.821 -12.609 6.358 1.00 26.86 81 ASP A C 1
ATOM 607 O O . ASP A 1 88 ? -12.189 -12.949 7.491 1.00 28.62 81 ASP A O 1
ATOM 612 N N . LYS A 1 89 ? -12.676 -12.272 5.390 1.00 22.31 82 LYS A N 1
ATOM 613 C CA . LYS A 1 89 ? -14.132 -12.403 5.459 1.00 22.06 82 LYS A CA 1
ATOM 614 C C . LYS A 1 89 ? -14.751 -11.267 6.255 1.00 20.58 82 LYS A C 1
ATOM 615 O O . LYS A 1 89 ? -15.969 -11.277 6.484 1.00 23.66 82 LYS A O 1
ATOM 621 N N . THR A 1 90 ? -13.965 -10.274 6.658 1.00 19.72 83 THR A N 1
ATOM 622 C CA . THR A 1 90 ? -14.464 -9.154 7.434 1.00 19.96 83 THR A CA 1
ATOM 623 C C . THR A 1 90 ? -14.265 -7.859 6.663 1.00 21.55 83 THR A C 1
ATOM 624 O O . THR A 1 90 ? -13.456 -7.775 5.734 1.00 22.73 83 THR A O 1
ATOM 628 N N . LEU A 1 91 ? -14.999 -6.839 7.081 1.00 15.89 84 LEU A N 1
ATOM 629 C CA . LEU A 1 91 ? -14.602 -5.463 6.831 1.00 19.74 84 LEU A CA 1
ATOM 630 C C . LEU A 1 91 ? -14.135 -4.841 8.134 1.00 25.04 84 LEU A C 1
ATOM 631 O O . LEU A 1 91 ? -14.477 -5.306 9.218 1.00 25.50 84 LEU A O 1
ATOM 636 N N . LYS A 1 92 ? -13.295 -3.824 8.025 1.00 21.25 85 LYS A N 1
ATOM 637 C CA . LYS A 1 92 ? -12.921 -3.066 9.211 1.00 20.24 85 LYS A CA 1
ATOM 638 C C . LYS A 1 92 ? -13.132 -1.579 8.989 1.00 24.55 85 LYS A C 1
ATOM 639 O O . LYS A 1 92 ? -12.804 -1.043 7.925 1.00 18.67 85 LYS A O 1
ATOM 645 N N . ILE A 1 93 ? -13.661 -0.921 10.019 1.00 20.32 86 ILE A N 1
ATOM 646 C CA . ILE A 1 93 ? -13.796 0.526 10.054 1.00 18.63 86 ILE A CA 1
ATOM 647 C C . ILE A 1 93 ? -12.646 1.049 10.893 1.00 26.66 86 ILE A C 1
ATOM 648 O O . ILE A 1 93 ? -12.478 0.635 12.057 1.00 24.15 86 ILE A O 1
ATOM 653 N N . TRP A 1 94 ? -11.945 2.041 10.335 1.00 16.44 87 TRP A N 1
ATOM 654 C CA . TRP A 1 94 ? -10.698 2.587 10.841 1.00 21.99 87 TRP A CA 1
ATOM 655 C C . TRP A 1 94 ? -10.848 4.083 11.076 1.00 25.17 87 TRP A C 1
ATOM 656 O O . TRP A 1 94 ? -11.414 4.801 10.238 1.00 21.32 87 TRP A O 1
ATOM 667 N N . ASP A 1 95 ? -10.289 4.541 12.198 1.00 20.29 88 ASP A N 1
ATOM 668 C CA . ASP A 1 95 ? -10.072 5.960 12.453 1.00 22.04 88 ASP A CA 1
ATOM 669 C C . ASP A 1 95 ? -8.774 6.376 11.780 1.00 28.08 88 ASP A C 1
ATOM 670 O O . ASP A 1 95 ? -7.689 5.924 12.161 1.00 29.39 88 ASP A O 1
ATOM 675 N N . VAL A 1 96 ? -8.888 7.232 10.767 1.00 24.66 89 VAL A N 1
ATOM 676 C CA . VAL A 1 96 ? -7.726 7.555 9.946 1.00 27.52 89 VAL A CA 1
ATOM 677 C C . VAL A 1 96 ? -6.658 8.280 10.754 1.00 24.61 89 VAL A C 1
ATOM 678 O O . VAL A 1 96 ? -5.469 7.953 10.665 1.00 28.90 89 VAL A O 1
ATOM 682 N N . SER A 1 97 ? -7.052 9.288 11.535 1.00 30.95 90 SER A N 1
ATOM 683 C CA . SER A 1 97 ? -6.062 10.007 12.330 1.00 28.08 90 SER A CA 1
ATOM 684 C C . SER A 1 97 ? -5.244 9.059 13.201 1.00 26.91 90 SER A C 1
ATOM 685 O O . SER A 1 97 ? -4.009 9.108 13.202 1.00 37.02 90 SER A O 1
ATOM 688 N N . SER A 1 98 ? -5.919 8.207 13.974 1.00 27.76 91 SER A N 1
ATOM 689 C CA . SER A 1 98 ? -5.239 7.319 14.910 1.00 27.78 91 SER A CA 1
ATOM 690 C C . SER A 1 98 ? -4.751 6.010 14.298 1.00 28.30 91 SER A C 1
ATOM 691 O O . SER A 1 98 ? -3.891 5.351 14.895 1.00 26.69 91 SER A O 1
ATOM 694 N N . GLY A 1 99 ? -5.255 5.620 13.130 1.00 24.17 92 GLY A N 1
ATOM 695 C CA . GLY A 1 99 ? -4.930 4.307 12.612 1.00 23.27 92 GLY A CA 1
ATOM 696 C C . GLY A 1 99 ? -5.585 3.145 13.331 1.00 24.25 92 GLY A C 1
ATOM 697 O O . GLY A 1 99 ? -5.300 1.991 12.992 1.00 27.80 92 GLY A O 1
ATOM 698 N N . LYS A 1 100 ? -6.474 3.406 14.290 1.00 22.37 93 LYS A N 1
ATOM 699 C CA . LYS A 1 100 ? -7.067 2.355 15.103 1.00 25.62 93 LYS A CA 1
ATOM 700 C C . LYS A 1 100 ? -8.289 1.753 14.427 1.00 24.14 93 LYS A C 1
ATOM 701 O O . LYS A 1 100 ? -9.057 2.450 13.755 1.00 22.66 93 LYS A O 1
ATOM 707 N N . CYS A 1 101 ? -8.460 0.444 14.612 1.00 24.12 94 CYS A N 1
ATOM 708 C CA . CYS A 1 101 ? -9.666 -0.233 14.164 1.00 16.78 94 CYS A CA 1
ATOM 709 C C . CYS A 1 101 ? -10.805 0.042 15.131 1.00 28.61 94 CYS A C 1
ATOM 710 O O . CYS A 1 101 ? -10.755 -0.358 16.300 1.00 26.91 94 CYS A O 1
ATOM 713 N N . LEU A 1 102 ? -11.827 0.734 14.638 1.00 22.08 95 LEU A N 1
ATOM 714 C CA . LEU A 1 102 ? -12.988 1.035 15.455 1.00 28.00 95 LEU A CA 1
ATOM 715 C C . LEU A 1 102 ? -13.950 -0.135 15.467 1.00 29.29 95 LEU A C 1
ATOM 716 O O . LEU A 1 102 ? -14.545 -0.440 16.515 1.00 32.81 95 LEU A O 1
ATOM 721 N N . LYS A 1 103 ? -14.131 -0.793 14.317 1.00 25.00 96 LYS A N 1
ATOM 722 C CA . LYS A 1 103 ? -15.114 -1.870 14.296 1.00 30.76 96 LYS A CA 1
ATOM 723 C C . LYS A 1 103 ? -14.683 -2.944 13.306 1.00 30.81 96 LYS A C 1
ATOM 724 O O . LYS A 1 103 ? -14.055 -2.646 12.278 1.00 23.46 96 LYS A O 1
ATOM 730 N N . THR A 1 104 ? -15.012 -4.191 13.610 1.00 22.99 97 THR A N 1
ATOM 731 C CA . THR A 1 104 ? -14.909 -5.272 12.641 1.00 29.24 97 THR A CA 1
ATOM 732 C C . THR A 1 104 ? -16.313 -5.743 12.270 1.00 29.44 97 THR A C 1
ATOM 733 O O . THR A 1 104 ? -17.089 -6.156 13.138 1.00 26.09 97 THR A O 1
ATOM 737 N N . LEU A 1 105 ? -16.618 -5.698 10.972 1.00 29.60 98 LEU A N 1
ATOM 738 C CA . LEU A 1 105 ? -17.936 -5.992 10.425 1.00 22.50 98 LEU A CA 1
ATOM 739 C C . LEU A 1 105 ? -17.867 -7.450 9.988 1.00 22.50 98 LEU A C 1
ATOM 740 O O . LEU A 1 105 ? -17.198 -7.780 8.996 1.00 24.61 98 LEU A O 1
ATOM 745 N N . LYS A 1 106 ? -18.518 -8.315 10.765 1.00 23.38 99 LYS A N 1
ATOM 746 C CA . LYS A 1 106 ? -18.475 -9.760 10.611 1.00 25.49 99 LYS A CA 1
ATOM 747 C C . LYS A 1 106 ? -19.816 -10.252 10.095 1.00 22.36 99 LYS A C 1
ATOM 748 O O . LYS A 1 106 ? -20.868 -9.845 10.596 1.00 24.23 99 LYS A O 1
ATOM 754 N N . GLY A 1 107 ? -19.773 -11.155 9.122 1.00 22.13 100 GLY A N 1
ATOM 755 C CA . GLY A 1 107 ? -20.998 -11.737 8.618 1.00 29.73 100 GLY A CA 1
ATOM 756 C C . GLY A 1 107 ? -20.884 -12.370 7.251 1.00 30.31 100 GLY A C 1
ATOM 757 O O . GLY A 1 107 ? -21.579 -13.351 6.962 1.00 29.02 100 GLY A O 1
ATOM 758 N N . HIS A 1 108 ? -20.015 -11.833 6.396 1.00 32.72 101 HIS A N 1
ATOM 759 C CA . HIS A 1 108 ? -19.786 -12.482 5.115 1.00 26.73 101 HIS A CA 1
ATOM 760 C C . HIS A 1 108 ? -19.127 -13.830 5.369 1.00 27.72 101 HIS A C 1
ATOM 761 O O . HIS A 1 108 ? -18.401 -14.018 6.349 1.00 29.49 101 HIS A O 1
ATOM 768 N N . SER A 1 109 ? -19.379 -14.777 4.467 1.00 27.66 102 SER A N 1
ATOM 769 C CA . SER A 1 109 ? -18.857 -16.129 4.600 1.00 33.71 102 SER A CA 1
ATOM 770 C C . SER A 1 109 ? -17.738 -16.417 3.610 1.00 31.85 102 SER A C 1
ATOM 771 O O . SER A 1 109 ? -17.341 -17.578 3.459 1.00 34.12 102 SER A O 1
ATOM 774 N N . ASN A 1 110 ? -17.227 -15.405 2.926 1.00 27.29 103 ASN A N 1
ATOM 775 C CA . ASN A 1 110 ? -16.115 -15.593 2.009 1.00 27.83 103 ASN A CA 1
ATOM 776 C C . ASN A 1 110 ? -15.437 -14.236 1.851 1.00 24.27 103 ASN A C 1
ATOM 777 O O . ASN A 1 110 ? -15.805 -13.268 2.522 1.00 26.51 103 ASN A O 1
ATOM 782 N N . TYR A 1 111 ? -14.450 -14.164 0.962 1.00 22.27 104 TYR A N 1
ATOM 783 C CA . TYR A 1 111 ? -13.655 -12.954 0.822 1.00 19.66 104 TYR A CA 1
ATOM 784 C C . TYR A 1 111 ? -14.622 -11.783 0.647 1.00 19.43 104 TYR A C 1
ATOM 785 O O . TYR A 1 111 ? -15.593 -11.883 -0.107 1.00 21.75 104 TYR A O 1
ATOM 794 N N . VAL A 1 112 ? -14.333 -10.648 1.289 1.00 18.79 105 VAL A N 1
ATOM 795 C CA . VAL A 1 112 ? -15.070 -9.416 1.015 1.00 22.30 105 VAL A CA 1
ATOM 796 C C . VAL A 1 112 ? -14.278 -8.671 -0.040 1.00 19.94 105 VAL A C 1
ATOM 797 O O . VAL A 1 112 ? -13.092 -8.380 0.151 1.00 18.44 105 VAL A O 1
ATOM 801 N N . PHE A 1 113 ? -14.940 -8.324 -1.140 1.00 21.29 106 PHE A N 1
ATOM 802 C CA . PHE A 1 113 ? -14.221 -7.850 -2.303 1.00 20.40 106 PHE A CA 1
ATOM 803 C C . PHE A 1 113 ? -14.339 -6.346 -2.495 1.00 21.22 106 PHE A C 1
ATOM 804 O O . PHE A 1 113 ? -13.415 -5.729 -3.014 1.00 19.51 106 PHE A O 1
ATOM 812 N N . CYS A 1 114 ? -15.471 -5.750 -2.122 1.00 19.94 107 CYS A N 1
ATOM 813 C CA . CYS A 1 114 ? -15.747 -4.355 -2.436 1.00 18.03 107 CYS A CA 1
ATOM 814 C C . CYS A 1 114 ? -16.538 -3.704 -1.307 1.00 18.94 107 CYS A C 1
ATOM 815 O O . CYS A 1 114 ? -17.257 -4.381 -0.558 1.00 19.00 107 CYS A O 1
ATOM 818 N N . CYS A 1 115 ? -16.375 -2.382 -1.172 1.00 17.19 108 CYS A N 1
ATOM 819 C CA . CYS A 1 115 ? -17.050 -1.651 -0.108 1.00 17.19 108 CYS A CA 1
ATOM 820 C C . CYS A 1 115 ? -17.142 -0.163 -0.431 1.00 15.47 108 CYS A C 1
ATOM 821 O O . CYS A 1 115 ? -16.386 0.369 -1.251 1.00 17.85 108 CYS A O 1
ATOM 824 N N . ASN A 1 116 ? -18.091 0.497 0.240 1.00 18.63 109 ASN A N 1
ATOM 825 C CA . ASN A 1 116 ? -18.296 1.938 0.140 1.00 19.15 109 ASN A CA 1
ATOM 826 C C . ASN A 1 116 ? -19.191 2.413 1.275 1.00 15.46 109 ASN A C 1
ATOM 827 O O . ASN A 1 116 ? -20.057 1.671 1.749 1.00 23.12 109 ASN A O 1
ATOM 832 N N . PHE A 1 117 ? -19.007 3.677 1.658 1.00 21.25 110 PHE A N 1
ATOM 833 C CA . PHE A 1 117 ? -19.930 4.352 2.558 1.00 24.83 110 PHE A CA 1
ATOM 834 C C . PHE A 1 117 ? -21.046 4.979 1.723 1.00 25.67 110 PHE A C 1
ATOM 835 O O . PHE A 1 117 ? -20.871 5.264 0.537 1.00 27.11 110 PHE A O 1
ATOM 843 N N . ASN A 1 118 ? -22.210 5.193 2.344 1.00 25.63 111 ASN A N 1
ATOM 844 C CA . ASN A 1 118 ? -23.172 6.059 1.680 1.00 27.27 111 ASN A CA 1
ATOM 845 C C . ASN A 1 118 ? -22.752 7.514 1.937 1.00 27.61 111 ASN A C 1
ATOM 846 O O . ASN A 1 118 ? -21.943 7.786 2.829 1.00 28.66 111 ASN A O 1
ATOM 851 N N . PRO A 1 119 ? -23.293 8.469 1.176 1.00 26.12 112 PRO A N 1
ATOM 852 C CA . PRO A 1 119 ? -22.899 9.874 1.396 1.00 30.19 112 PRO A CA 1
ATOM 853 C C . PRO A 1 119 ? -23.161 10.352 2.804 1.00 25.17 112 PRO A C 1
ATOM 854 O O . PRO A 1 119 ? -22.373 11.142 3.337 1.00 27.49 112 PRO A O 1
ATOM 858 N N . GLN A 1 120 ? -24.235 9.884 3.434 1.00 26.83 113 GLN A N 1
ATOM 859 C CA . GLN A 1 120 ? -24.466 10.281 4.812 1.00 28.08 113 GLN A CA 1
ATOM 860 C C . GLN A 1 120 ? -23.414 9.658 5.714 1.00 31.36 113 GLN A C 1
ATOM 861 O O . GLN A 1 120 ? -23.083 10.215 6.768 1.00 30.84 113 GLN A O 1
ATOM 867 N N . SER A 1 121 ? -22.908 8.493 5.317 1.00 29.97 114 SER A N 1
ATOM 868 C CA . SER A 1 121 ? -21.801 7.779 5.938 1.00 27.95 114 SER A CA 1
ATOM 869 C C . SER A 1 121 ? -22.244 7.136 7.239 1.00 31.13 114 SER A C 1
ATOM 870 O O . SER A 1 121 ? -21.418 6.793 8.086 1.00 30.18 114 SER A O 1
ATOM 873 N N . ASN A 1 122 ? -23.552 6.985 7.401 1.00 25.60 115 ASN A N 1
ATOM 874 C CA . ASN A 1 122 ? -24.190 6.160 8.412 1.00 28.59 115 ASN A CA 1
ATOM 875 C C . ASN A 1 122 ? -24.328 4.706 7.993 1.00 32.39 115 ASN A C 1
ATOM 876 O O . ASN A 1 122 ? -24.623 3.865 8.846 1.00 29.24 115 ASN A O 1
ATOM 881 N N . LEU A 1 123 ? -24.105 4.385 6.719 1.00 26.01 116 LEU A N 1
ATOM 882 C CA . LEU A 1 123 ? -24.164 3.012 6.246 1.00 24.34 116 LEU A CA 1
ATOM 883 C C . LEU A 1 123 ? -22.896 2.669 5.475 1.00 20.10 116 LEU A C 1
ATOM 884 O O . LEU A 1 123 ? -22.275 3.536 4.853 1.00 22.45 116 LEU A O 1
ATOM 889 N N . ILE A 1 124 ? -22.506 1.396 5.539 1.00 24.62 117 ILE A N 1
ATOM 890 C CA . ILE A 1 124 ? -21.513 0.830 4.629 1.00 27.04 117 ILE A CA 1
ATOM 891 C C . ILE A 1 124 ? -22.201 -0.249 3.804 1.00 23.26 117 ILE A C 1
ATOM 892 O O . ILE A 1 124 ? -22.983 -1.042 4.337 1.00 21.22 117 ILE A O 1
ATOM 897 N N . VAL A 1 125 ? -21.892 -0.304 2.511 1.00 24.08 118 VAL A N 1
ATOM 898 C CA . VAL A 1 125 ? -22.300 -1.417 1.659 1.00 18.21 118 VAL A CA 1
ATOM 899 C C . VAL A 1 125 ? -21.069 -2.232 1.296 1.00 16.45 118 VAL A C 1
ATOM 900 O O . VAL A 1 125 ? -19.995 -1.674 1.044 1.00 18.88 118 VAL A O 1
ATOM 904 N N . SER A 1 126 ? -21.227 -3.554 1.270 1.00 19.21 119 SER A N 1
ATOM 905 C CA . SER A 1 126 ? -20.151 -4.462 0.906 1.00 18.82 119 SER A C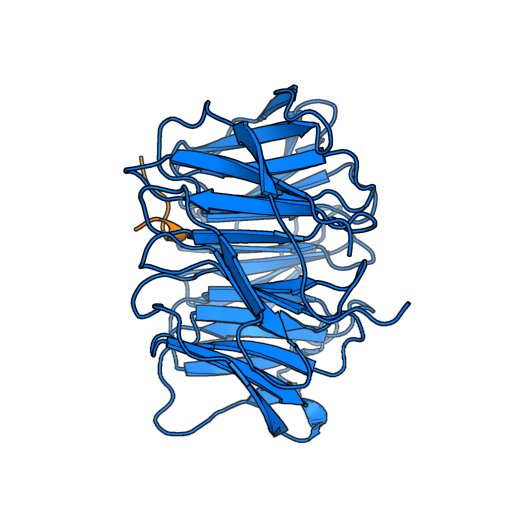A 1
ATOM 906 C C . SER A 1 126 ? -20.673 -5.517 -0.057 1.00 17.50 119 SER A C 1
ATOM 907 O O . SER A 1 126 ? -21.850 -5.888 -0.023 1.00 19.70 119 SER A O 1
ATOM 910 N N . GLY A 1 127 ? -19.770 -6.025 -0.886 1.00 22.72 120 GLY A N 1
ATOM 911 C CA . GLY A 1 127 ? -20.059 -7.174 -1.717 1.00 19.34 120 GLY A CA 1
ATOM 912 C C . GLY A 1 127 ? -18.965 -8.208 -1.564 1.00 22.60 120 GLY A C 1
ATOM 913 O O . GLY A 1 127 ? -17.808 -7.885 -1.293 1.00 19.43 120 GLY A O 1
ATOM 914 N N . SER A 1 128 ? -19.355 -9.469 -1.714 1.00 19.32 121 SER A N 1
ATOM 915 C CA . SER A 1 128 ? -18.468 -10.563 -1.363 1.00 18.65 121 SER A CA 1
ATOM 916 C C . SER A 1 128 ? -18.516 -11.695 -2.374 1.00 19.59 121 SER A C 1
ATOM 917 O O . SER A 1 128 ? -19.431 -11.796 -3.195 1.00 21.18 121 SER A O 1
ATOM 920 N N . PHE A 1 129 ? -17.445 -12.500 -2.352 1.00 24.46 122 PHE A N 1
ATOM 921 C CA . PHE A 1 129 ? -17.433 -13.791 -3.043 1.00 30.30 122 PHE A C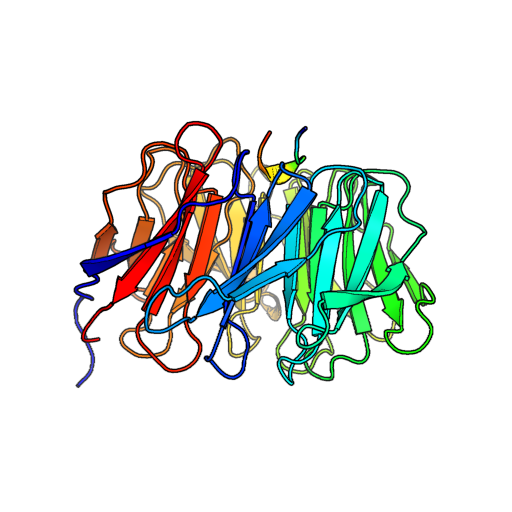A 1
ATOM 922 C C . PHE A 1 129 ? -18.529 -14.709 -2.545 1.00 25.53 122 PHE A C 1
ATOM 923 O O . PHE A 1 129 ? -18.834 -15.699 -3.212 1.00 27.75 122 PHE A O 1
ATOM 931 N N . ASP A 1 130 ? -19.091 -14.442 -1.369 1.00 22.14 123 ASP A N 1
ATOM 932 C CA . ASP A 1 130 ? -20.206 -15.269 -0.942 1.00 26.93 123 ASP A CA 1
ATOM 933 C C . ASP A 1 130 ? -21.468 -14.938 -1.735 1.00 29.13 123 ASP A C 1
ATOM 934 O O . ASP A 1 130 ? -22.530 -15.496 -1.436 1.00 29.29 123 ASP A O 1
ATOM 939 N N . GLU A 1 131 ? -21.387 -14.017 -2.706 1.00 22.87 124 GLU A N 1
ATOM 940 C CA . GLU A 1 131 ? -22.443 -13.752 -3.692 1.00 24.80 124 GLU A CA 1
ATOM 941 C C . GLU A 1 131 ? -23.521 -12.860 -3.108 1.00 23.48 124 GLU A C 1
ATOM 942 O O . GLU A 1 131 ? -24.536 -12.604 -3.774 1.00 22.63 124 GLU A O 1
ATOM 948 N N . SER A 1 132 ? -23.317 -12.345 -1.905 1.00 21.78 125 SER A N 1
ATOM 949 C CA . SER A 1 132 ? -24.294 -11.481 -1.277 1.00 25.04 125 SER A CA 1
ATOM 950 C C . SER A 1 132 ? -23.809 -10.044 -1.260 1.00 26.63 125 SER A C 1
ATOM 951 O O . SER A 1 132 ? -22.618 -9.753 -1.411 1.00 23.76 125 SER A O 1
ATOM 954 N N . VAL A 1 133 ? -24.770 -9.146 -1.078 1.00 22.91 126 VAL A N 1
ATOM 955 C CA . VAL A 1 133 ? -24.494 -7.751 -0.790 1.00 20.16 126 VAL A CA 1
ATOM 956 C C . VAL A 1 133 ? -24.984 -7.500 0.621 1.00 24.09 126 VAL A C 1
ATOM 957 O O . VAL A 1 133 ? -26.117 -7.845 0.962 1.00 26.09 126 VAL A O 1
ATOM 961 N N . ARG A 1 134 ? -24.164 -6.836 1.407 1.00 27.19 127 ARG A N 1
ATOM 962 C CA . ARG A 1 134 ? -24.559 -6.567 2.806 1.00 28.21 127 ARG A CA 1
ATOM 963 C C . ARG A 1 134 ? -24.548 -5.066 3.087 1.00 21.11 127 ARG A C 1
ATOM 964 O O . ARG A 1 134 ? -23.717 -4.364 2.533 1.00 24.46 127 ARG A O 1
ATOM 972 N N . ILE A 1 135 ? -25.490 -4.627 3.892 1.00 22.86 128 ILE A N 1
ATOM 973 C CA . ILE A 1 135 ? -25.650 -3.250 4.328 1.00 20.72 128 ILE A CA 1
ATOM 974 C C . ILE A 1 135 ? -25.477 -3.241 5.837 1.00 23.48 128 ILE A C 1
ATOM 975 O O . ILE A 1 135 ? -26.188 -3.975 6.545 1.00 23.86 128 ILE A O 1
ATOM 980 N N . TRP A 1 136 ? -24.5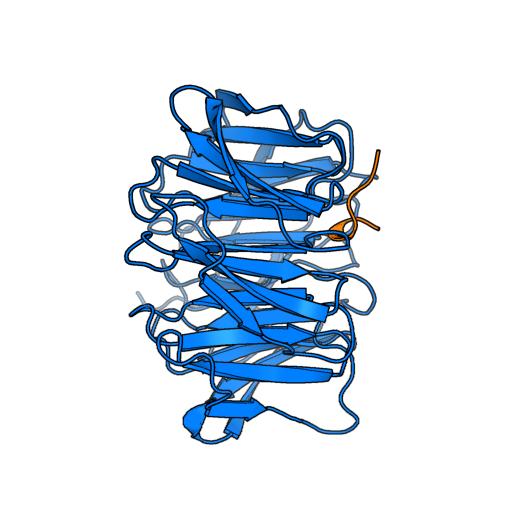71 -2.386 6.318 1.00 21.30 129 TRP A N 1
ATOM 981 C CA . TRP A 1 136 ? -24.120 -2.371 7.700 1.00 25.71 129 TRP A CA 1
ATOM 982 C C . TRP A 1 136 ? -24.345 -0.995 8.307 1.00 28.53 129 TRP A C 1
ATOM 983 O O . TRP A 1 136 ? -24.125 0.032 7.647 1.00 29.00 129 TRP A O 1
ATOM 994 N N . ASP A 1 137 ? -24.707 -0.996 9.595 1.00 24.76 130 ASP A N 1
ATOM 995 C CA . ASP A 1 137 ? -24.792 0.220 10.395 1.00 25.48 130 ASP A CA 1
ATOM 996 C C . ASP A 1 137 ? -23.413 0.634 10.880 1.00 25.76 130 ASP A C 1
ATOM 997 O O . ASP A 1 137 ? -22.724 -0.143 11.554 1.00 26.62 130 ASP A O 1
ATOM 1002 N N . VAL A 1 138 ? -23.019 1.864 10.553 1.00 20.98 131 VAL A N 1
ATOM 1003 C CA . VAL A 1 138 ? -21.687 2.334 10.915 1.00 24.99 131 VAL A CA 1
ATOM 1004 C C . VAL A 1 138 ? -21.565 2.419 12.432 1.00 26.01 131 VAL A C 1
ATOM 1005 O O . VAL A 1 138 ? -20.554 2.005 13.014 1.00 27.88 131 VAL A O 1
ATOM 1009 N N . LYS A 1 139 ? -22.587 2.966 13.087 1.00 29.55 132 LYS A N 1
ATOM 1010 C CA . LYS A 1 139 ? -22.522 3.259 14.519 1.00 28.72 132 LYS A CA 1
ATOM 1011 C C . LYS A 1 139 ? -22.347 1.998 15.352 1.00 27.23 132 LYS A C 1
ATOM 1012 O O . LYS A 1 139 ? -21.531 1.956 16.275 1.00 29.18 132 LYS A O 1
ATOM 1018 N N . THR A 1 140 ? -23.128 0.959 15.053 1.00 26.93 133 THR A N 1
ATOM 1019 C CA . THR A 1 140 ? -23.134 -0.268 15.839 1.00 31.01 133 THR A CA 1
ATOM 1020 C C . THR A 1 140 ? -22.312 -1.391 15.229 1.00 34.30 133 THR A C 1
ATOM 1021 O O . THR A 1 140 ? -21.961 -2.338 15.943 1.00 27.26 133 THR A O 1
ATOM 1025 N N . GLY A 1 141 ? -22.027 -1.327 13.931 1.00 26.33 134 GLY A N 1
ATOM 1026 C CA . GLY A 1 141 ? -21.399 -2.430 13.238 1.00 24.47 134 GLY A CA 1
ATOM 1027 C C . GLY A 1 141 ? -22.346 -3.557 12.905 1.00 30.79 134 GLY A C 1
ATOM 1028 O O . GLY A 1 141 ? -21.903 -4.592 12.394 1.00 25.76 134 GLY A O 1
ATOM 1029 N N . LYS A 1 142 ? -23.642 -3.367 13.139 1.00 29.71 135 LYS A N 1
ATOM 1030 C CA . LYS A 1 142 ? -24.633 -4.396 12.877 1.00 32.62 135 LYS A CA 1
ATOM 1031 C C . LYS A 1 142 ? -24.891 -4.509 11.383 1.00 29.29 135 LYS A C 1
ATOM 1032 O O . LYS A 1 142 ? -24.947 -3.505 10.666 1.00 28.67 135 LYS A O 1
ATOM 1038 N N . CYS A 1 143 ? -25.055 -5.743 10.920 1.00 29.82 136 CYS A N 1
ATOM 1039 C CA . CYS A 1 143 ? -25.504 -5.977 9.559 1.00 31.78 136 CYS A CA 1
ATOM 1040 C C . CYS A 1 143 ? -27.000 -5.715 9.525 1.00 35.07 136 CYS A C 1
ATOM 1041 O O . CYS A 1 143 ? -27.778 -6.415 10.185 1.00 38.76 136 CYS A O 1
ATOM 1044 N N . LEU A 1 144 ? -27.402 -4.710 8.755 1.00 31.41 137 LEU A N 1
ATOM 1045 C CA . LEU A 1 144 ? -28.813 -4.385 8.662 1.00 30.10 137 LEU A CA 1
ATOM 1046 C C . LEU A 1 144 ? -29.492 -5.272 7.640 1.00 30.48 137 LEU A C 1
ATOM 1047 O O . LEU A 1 144 ? -30.610 -5.743 7.868 1.00 34.48 137 LEU A O 1
ATOM 1052 N N . LYS A 1 145 ? -28.820 -5.544 6.524 1.00 29.64 138 LYS A N 1
ATOM 1053 C CA . LYS A 1 145 ? -29.495 -6.337 5.511 1.00 32.04 138 LYS A CA 1
ATOM 1054 C C . LYS A 1 145 ? -28.468 -7.203 4.804 1.00 27.93 138 LYS A C 1
ATOM 1055 O O . LYS A 1 145 ? -27.325 -6.793 4.609 1.00 29.97 138 LYS A O 1
ATOM 1061 N N . THR A 1 146 ? -28.898 -8.403 4.415 1.00 32.28 139 THR A N 1
ATOM 1062 C CA . THR A 1 146 ? -28.142 -9.267 3.516 1.00 32.65 139 THR A CA 1
ATOM 1063 C C . THR A 1 146 ? -29.020 -9.527 2.300 1.00 34.13 139 THR A C 1
ATOM 1064 O O . THR A 1 146 ? -30.109 -10.099 2.430 1.00 35.90 139 THR A O 1
ATOM 1068 N N . LEU A 1 147 ? -28.568 -9.109 1.146 1.00 29.27 140 LEU A N 1
ATOM 1069 C CA . LEU A 1 147 ? -29.284 -9.252 -0.102 1.00 25.75 140 LEU A CA 1
ATOM 1070 C C . LEU A 1 147 ? -28.710 -10.407 -0.897 1.00 34.33 140 LEU A C 1
ATOM 1071 O O . LEU A 1 147 ? -27.485 -10.445 -1.132 1.00 32.80 140 LEU A O 1
ATOM 1076 N N . PRO A 1 148 ? -29.563 -11.345 -1.336 1.00 36.69 141 PRO A N 1
ATOM 1077 C CA . PRO A 1 148 ? -29.097 -12.459 -2.179 1.00 35.78 141 PRO A CA 1
ATOM 1078 C C . PRO A 1 148 ? -28.985 -11.928 -3.600 1.00 33.62 141 PRO A C 1
ATOM 1079 O O . PRO A 1 148 ? -29.773 -12.233 -4.499 1.00 38.13 141 PRO A O 1
ATOM 1083 N N . ALA A 1 149 ? -27.980 -11.077 -3.801 1.00 26.45 142 ALA A N 1
ATOM 1084 C CA . ALA A 1 149 ? -28.006 -10.140 -4.913 1.00 26.13 142 ALA A CA 1
ATOM 1085 C C . ALA A 1 149 ? -27.643 -10.828 -6.214 1.00 26.13 142 ALA A C 1
ATOM 1086 O O . ALA A 1 149 ? -28.126 -10.433 -7.280 1.00 28.28 142 ALA A O 1
ATOM 1088 N N . HIS A 1 150 ? -26.778 -11.833 -6.147 1.00 26.67 143 HIS A N 1
ATOM 1089 C CA . HIS A 1 150 ? -26.148 -12.387 -7.326 1.00 27.72 143 HIS A CA 1
ATOM 1090 C C . HIS A 1 150 ? -25.974 -13.882 -7.122 1.00 31.98 143 HIS A C 1
ATOM 1091 O O . HIS A 1 150 ? -26.170 -14.410 -6.024 1.00 30.66 143 HIS A O 1
ATOM 1098 N N . SER A 1 151 ? -25.581 -14.560 -8.198 1.00 28.47 144 SER A N 1
ATOM 1099 C CA . SER A 1 151 ? -25.361 -16.002 -8.194 1.00 27.75 144 SER A CA 1
ATOM 1100 C C . SER A 1 151 ? -23.903 -16.309 -8.499 1.00 28.79 144 SER A C 1
ATOM 1101 O O . SER A 1 151 ? -23.561 -17.434 -8.877 1.00 32.74 144 SER A O 1
ATOM 1104 N N . ASP A 1 152 ? -23.046 -15.311 -8.324 1.00 31.16 145 ASP A N 1
ATOM 1105 C CA . ASP A 1 152 ? -21.602 -15.447 -8.430 1.00 29.39 145 ASP A CA 1
ATOM 1106 C C . ASP A 1 152 ? -20.994 -14.287 -7.658 1.00 25.07 145 ASP A C 1
ATOM 1107 O O . ASP A 1 152 ? -21.721 -13.396 -7.196 1.00 21.64 145 ASP A O 1
ATOM 1112 N N . PRO A 1 153 ? -19.673 -14.256 -7.497 1.00 25.40 146 PRO A N 1
ATOM 1113 C CA . PRO A 1 153 ? -19.069 -13.203 -6.668 1.00 24.10 146 PRO A CA 1
ATOM 1114 C C . PRO A 1 153 ? -19.456 -11.794 -7.106 1.00 22.73 146 PRO A C 1
ATOM 1115 O O . PRO A 1 153 ? -19.625 -11.513 -8.295 1.00 20.67 146 PRO A O 1
ATOM 1119 N N . VAL A 1 154 ? -19.627 -10.922 -6.114 1.00 22.06 147 VAL A N 1
ATOM 1120 C CA . VAL A 1 154 ? -19.962 -9.514 -6.318 1.00 21.07 147 VAL A CA 1
ATOM 1121 C C . VAL A 1 154 ? -18.682 -8.709 -6.505 1.00 19.68 147 VAL A C 1
ATOM 1122 O O . VAL A 1 154 ? -17.809 -8.702 -5.630 1.00 26.60 147 VAL A O 1
ATOM 1126 N N . SER A 1 155 ? -18.572 -8.027 -7.644 1.00 21.07 148 SER A N 1
ATOM 1127 C CA . SER A 1 155 ? -17.340 -7.340 -8.017 1.00 19.96 148 SER A CA 1
ATOM 1128 C C . SER A 1 155 ? -17.289 -5.878 -7.587 1.00 17.14 148 SER A C 1
ATOM 1129 O O . SER A 1 155 ? -16.190 -5.334 -7.406 1.00 20.52 148 SER A O 1
ATOM 1132 N N . ALA A 1 156 ? -18.440 -5.231 -7.408 1.00 17.50 149 ALA A N 1
ATOM 1133 C CA . ALA A 1 156 ? -18.475 -3.830 -7.009 1.00 20.24 149 ALA A CA 1
ATOM 1134 C C . ALA A 1 156 ? -19.816 -3.522 -6.360 1.00 22.13 149 ALA A C 1
ATOM 1135 O O . ALA A 1 156 ? -20.832 -4.149 -6.669 1.00 19.44 149 ALA A O 1
ATOM 1137 N N . VAL A 1 157 ? -19.801 -2.527 -5.474 1.00 17.93 150 VAL A N 1
ATOM 1138 C CA . VAL A 1 157 ? -20.995 -1.988 -4.829 1.00 18.15 150 VAL A CA 1
ATOM 1139 C C . VAL A 1 157 ? -20.778 -0.491 -4.672 1.00 24.03 150 VAL A C 1
ATOM 1140 O O . VAL A 1 157 ? -19.668 -0.049 -4.357 1.00 19.38 150 VAL A O 1
ATOM 1144 N N . HIS A 1 158 ? -21.821 0.295 -4.910 1.00 21.99 151 HIS A N 1
ATOM 1145 C CA . HIS A 1 158 ? -21.644 1.735 -4.875 1.00 25.88 151 HIS A CA 1
ATOM 1146 C C . HIS A 1 158 ? -22.978 2.391 -4.565 1.00 26.68 151 HIS A C 1
ATOM 1147 O O . HIS A 1 158 ? -24.018 1.955 -5.065 1.00 25.96 151 HIS A O 1
ATOM 1154 N N . PHE A 1 159 ? -22.943 3.432 -3.736 1.00 29.62 152 PHE A N 1
ATOM 1155 C CA . PHE A 1 159 ? -24.146 4.203 -3.474 1.00 26.79 152 PHE A CA 1
ATOM 1156 C C . PHE A 1 159 ? -24.258 5.328 -4.495 1.00 23.07 152 PHE A C 1
ATOM 1157 O O . PHE A 1 159 ? -23.257 5.843 -4.999 1.00 24.05 152 PHE A O 1
ATOM 1165 N N . ASN A 1 160 ? -25.492 5.725 -4.779 1.00 28.08 153 ASN A N 1
ATOM 1166 C CA . ASN A 1 160 ? -25.722 6.902 -5.596 1.00 28.75 153 ASN A CA 1
ATOM 1167 C C . ASN A 1 160 ? -25.580 8.148 -4.724 1.00 38.70 153 ASN A C 1
ATOM 1168 O O . ASN A 1 160 ? -25.293 8.076 -3.526 1.00 31.54 153 ASN A O 1
ATOM 1173 N N . ARG A 1 161 ? -25.794 9.310 -5.337 1.00 39.57 154 ARG A N 1
ATOM 1174 C CA . ARG A 1 161 ? -25.415 10.572 -4.711 1.00 39.61 154 ARG A CA 1
ATOM 1175 C C . ARG A 1 161 ? -26.231 10.908 -3.468 1.00 41.42 154 ARG A C 1
ATOM 1176 O O . ARG A 1 161 ? -25.711 11.567 -2.561 1.00 45.78 154 ARG A O 1
ATOM 1184 N N . ASP A 1 162 ? -27.494 10.491 -3.397 1.00 38.08 155 ASP A N 1
ATOM 1185 C CA . ASP A 1 162 ? -28.292 10.726 -2.200 1.00 42.83 155 ASP A CA 1
ATOM 1186 C C . ASP A 1 162 ? -28.315 9.539 -1.249 1.00 45.17 155 ASP A C 1
ATOM 1187 O O . ASP A 1 162 ? -28.977 9.606 -0.209 1.00 42.42 155 ASP A O 1
ATOM 1192 N N . GLY A 1 163 ? -27.625 8.455 -1.581 1.00 36.70 156 GLY A N 1
ATOM 1193 C CA . GLY A 1 163 ? -27.600 7.299 -0.720 1.00 37.03 156 GLY A CA 1
ATOM 1194 C C . GLY A 1 163 ? -28.823 6.423 -0.830 1.00 29.94 156 GLY A C 1
ATOM 1195 O O . GLY A 1 163 ? -28.891 5.390 -0.151 1.00 35.55 156 GLY A O 1
ATOM 1196 N N . SER A 1 164 ? -29.808 6.814 -1.639 1.00 34.42 157 SER A N 1
ATOM 1197 C CA . SER A 1 164 ? -31.060 6.076 -1.674 1.00 27.47 157 SER A CA 1
ATOM 1198 C C . SER A 1 164 ? -30.962 4.816 -2.522 1.00 28.62 157 SER A C 1
ATOM 1199 O O . SER A 1 164 ? -31.796 3.919 -2.369 1.00 31.60 157 SER A O 1
ATOM 1202 N N . LEU A 1 165 ? -29.956 4.720 -3.391 1.00 28.24 158 LEU A N 1
ATOM 1203 C CA . LEU A 1 165 ? -29.788 3.572 -4.270 1.00 34.71 158 LEU A CA 1
ATOM 1204 C C . LEU A 1 165 ? -28.399 2.976 -4.118 1.00 28.27 158 LEU A C 1
ATOM 1205 O O . LEU A 1 165 ? -27.416 3.684 -3.872 1.00 27.91 158 LEU A O 1
ATOM 1210 N N . ILE A 1 166 ? -28.332 1.662 -4.316 1.00 30.00 159 ILE A N 1
ATOM 1211 C CA . ILE A 1 166 ? -27.074 0.936 -4.435 1.00 27.26 159 ILE A CA 1
ATOM 1212 C C . ILE A 1 166 ? -27.040 0.223 -5.778 1.00 26.88 159 ILE A C 1
ATOM 1213 O O . ILE A 1 166 ? -28.019 -0.417 -6.165 1.00 30.77 159 ILE A O 1
ATOM 1218 N N . VAL A 1 167 ? -25.933 0.340 -6.493 1.00 25.68 160 VAL A N 1
ATOM 1219 C CA . VAL A 1 167 ? -25.710 -0.475 -7.683 1.00 22.61 160 VAL A CA 1
ATOM 1220 C C . VAL A 1 167 ? -24.699 -1.558 -7.333 1.00 24.45 160 VAL A C 1
ATOM 1221 O O . VAL A 1 167 ? -23.689 -1.295 -6.667 1.00 23.96 160 VAL A O 1
ATOM 1225 N N . SER A 1 168 ? -24.954 -2.775 -7.801 1.00 22.36 161 SER A N 1
ATOM 1226 C CA . SER A 1 168 ? -24.041 -3.887 -7.603 1.00 19.87 161 SER A CA 1
ATOM 1227 C C . SER A 1 168 ? -23.789 -4.539 -8.954 1.00 25.90 161 SER A C 1
ATOM 1228 O O . SER A 1 168 ? -24.619 -4.468 -9.866 1.00 24.86 161 SER A O 1
ATOM 1231 N N . SER A 1 169 ? -22.644 -5.210 -9.053 1.00 18.81 162 SER A N 1
ATOM 1232 C CA . SER A 1 169 ? -22.288 -5.955 -10.245 1.00 25.19 162 SER A CA 1
ATOM 1233 C C . SER A 1 169 ? -21.696 -7.285 -9.818 1.00 24.51 162 SER A C 1
ATOM 1234 O O . SER A 1 169 ? -21.216 -7.445 -8.691 1.00 21.05 162 SER A O 1
ATOM 1237 N N . SER A 1 170 ? -21.653 -8.217 -10.763 1.00 22.28 163 SER A N 1
ATOM 1238 C CA . SER A 1 170 ? -21.181 -9.550 -10.436 1.00 26.01 163 SER A CA 1
ATOM 1239 C C . SER A 1 170 ? -20.666 -10.271 -11.665 1.00 23.45 163 SER A C 1
ATOM 1240 O O . SER A 1 170 ? -21.014 -9.938 -12.801 1.00 23.63 163 SER A O 1
ATOM 1243 N N . TYR A 1 171 ? -19.834 -11.283 -11.408 1.00 20.41 164 TYR A N 1
ATOM 1244 C CA . TYR A 1 171 ? -19.462 -12.232 -12.445 1.00 25.40 164 TYR A CA 1
ATOM 1245 C C . TYR A 1 171 ? -20.657 -12.985 -13.019 1.00 31.88 164 TYR A C 1
ATOM 1246 O O . TYR A 1 171 ? -20.515 -13.613 -14.073 1.00 26.78 164 TYR A O 1
ATOM 1255 N N . ASP A 1 172 ? -21.827 -12.938 -12.376 1.00 25.13 165 ASP A N 1
ATOM 1256 C CA . ASP A 1 172 ? -23.004 -13.567 -12.970 1.00 30.50 165 ASP A CA 1
ATOM 1257 C C . ASP A 1 172 ? -23.490 -12.840 -14.223 1.00 30.23 165 ASP A C 1
ATOM 1258 O O . ASP A 1 172 ? -24.385 -13.355 -14.902 1.00 30.08 165 ASP A O 1
ATOM 1263 N N . GLY A 1 173 ? -22.927 -11.674 -14.550 1.00 28.22 166 GLY A N 1
ATOM 1264 C CA . GLY A 1 173 ? -23.325 -10.910 -15.719 1.00 28.67 166 GLY A CA 1
ATOM 1265 C C . GLY A 1 173 ? -24.336 -9.806 -15.509 1.00 27.24 166 GLY A C 1
ATOM 1266 O O . GLY A 1 173 ? -24.673 -9.109 -16.478 1.00 25.12 166 GLY A O 1
ATOM 1267 N N . LEU A 1 174 ? -24.820 -9.618 -14.293 1.00 22.61 167 LEU A N 1
ATOM 1268 C CA . LEU A 1 174 ? -25.858 -8.647 -13.989 1.00 26.36 167 LEU A CA 1
ATOM 1269 C C . LEU A 1 174 ? -25.317 -7.375 -13.355 1.00 28.75 167 LEU A C 1
ATOM 1270 O O . LEU A 1 174 ? -24.280 -7.363 -12.685 1.00 24.90 167 LEU A O 1
ATOM 1275 N N . CYS A 1 175 ? -26.075 -6.306 -13.558 1.00 22.34 168 CYS A N 1
ATOM 1276 C CA . CYS A 1 175 ? -25.940 -5.083 -12.782 1.00 28.30 168 CYS A CA 1
ATOM 1277 C C . CYS A 1 175 ? -27.303 -4.847 -12.165 1.00 31.66 168 CYS A C 1
ATOM 1278 O O . CYS A 1 175 ? -28.306 -4.894 -12.866 1.00 30.00 168 CYS A O 1
ATOM 1281 N N . ARG A 1 176 ? -27.371 -4.689 -10.854 1.00 25.16 169 ARG A N 1
ATOM 1282 C CA . ARG A 1 176 ? -28.675 -4.530 -10.232 1.00 23.51 169 ARG A CA 1
ATOM 1283 C C . ARG A 1 176 ? -28.663 -3.224 -9.467 1.00 27.47 169 ARG A C 1
ATOM 1284 O O . ARG A 1 176 ? -27.638 -2.805 -8.921 1.00 27.47 169 ARG A O 1
ATOM 1292 N N . ILE A 1 177 ? -29.835 -2.608 -9.404 1.00 28.90 170 ILE A N 1
ATOM 1293 C CA . ILE A 1 177 ? -30.026 -1.383 -8.657 1.00 28.95 170 ILE A CA 1
ATOM 1294 C C . ILE A 1 177 ? -31.018 -1.700 -7.563 1.00 34.20 170 ILE A C 1
ATOM 1295 O O . ILE A 1 177 ? -32.112 -2.214 -7.847 1.00 31.89 170 ILE A O 1
ATOM 1300 N N . TRP A 1 178 ? -30.649 -1.328 -6.336 1.00 31.23 171 TRP A N 1
ATOM 1301 C CA . TRP A 1 178 ? -31.343 -1.661 -5.108 1.00 25.56 171 TRP A CA 1
ATOM 1302 C C . TRP A 1 178 ? -31.817 -0.396 -4.419 1.00 27.38 171 TRP A C 1
ATOM 1303 O O . TRP A 1 178 ? -31.094 0.608 -4.388 1.00 28.15 171 TRP A O 1
ATOM 1314 N N . ASP A 1 179 ? -33.008 -0.466 -3.834 1.00 35.68 172 ASP A N 1
ATOM 1315 C CA . ASP A 1 179 ? -33.475 0.563 -2.920 1.00 34.79 172 ASP A CA 1
ATOM 1316 C C . ASP A 1 179 ? -32.783 0.315 -1.583 1.00 23.53 172 ASP A C 1
ATOM 1317 O O . ASP A 1 179 ? -32.955 -0.753 -0.984 1.00 31.26 172 ASP A O 1
ATOM 1322 N N . THR A 1 180 ? -32.000 1.283 -1.110 1.00 30.85 173 THR A N 1
ATOM 1323 C CA . THR A 1 180 ? -31.264 1.060 0.130 1.00 31.95 173 THR A CA 1
ATOM 1324 C C . THR A 1 180 ? -32.214 0.736 1.270 1.00 32.06 173 THR A C 1
ATOM 1325 O O . THR A 1 180 ? -31.989 -0.207 2.038 1.00 30.50 173 THR A O 1
ATOM 1329 N N . ALA A 1 181 ? -33.299 1.497 1.373 1.00 39.34 174 ALA A N 1
ATOM 1330 C CA . ALA A 1 181 ? -34.146 1.446 2.555 1.00 36.00 174 ALA A CA 1
ATOM 1331 C C . ALA A 1 181 ? -34.880 0.116 2.651 1.00 41.87 174 ALA A C 1
ATOM 1332 O O . ALA A 1 181 ? -35.038 -0.433 3.748 1.00 48.67 174 ALA A O 1
ATOM 1334 N N . SER A 1 182 ? -35.301 -0.436 1.512 1.00 40.77 175 SER A N 1
ATOM 1335 C CA . SER A 1 182 ? -36.090 -1.658 1.510 1.00 35.85 175 SER A CA 1
ATOM 1336 C C . SER A 1 182 ? -35.305 -2.901 1.124 1.00 36.91 175 SER A C 1
ATOM 1337 O O . SER A 1 182 ? -35.788 -4.011 1.368 1.00 43.81 175 SER A O 1
ATOM 1340 N N . GLY A 1 183 ? -34.131 -2.764 0.523 1.00 42.70 176 GLY A N 1
ATOM 1341 C CA . GLY A 1 183 ? -33.431 -3.935 0.050 1.00 36.09 176 GLY A CA 1
ATOM 1342 C C . GLY A 1 183 ? -33.949 -4.565 -1.219 1.00 33.77 176 GLY A C 1
ATOM 1343 O O . GLY A 1 183 ? -33.408 -5.599 -1.634 1.00 33.28 176 GLY A O 1
ATOM 1344 N N . GLN A 1 184 ? -34.968 -4.004 -1.854 1.00 30.33 177 GLN A N 1
ATOM 1345 C CA . GLN A 1 184 ? -35.540 -4.645 -3.024 1.00 39.07 177 GLN A CA 1
ATOM 1346 C C . GLN A 1 184 ? -34.798 -4.224 -4.277 1.00 29.40 177 GLN A C 1
ATOM 1347 O O . GLN A 1 184 ? -34.280 -3.106 -4.376 1.00 30.24 177 GLN A O 1
ATOM 1353 N N . CYS A 1 185 ? -34.727 -5.144 -5.228 1.00 37.90 178 CYS A N 1
ATOM 1354 C CA . CYS A 1 185 ? -34.069 -4.852 -6.523 1.00 37.18 178 CYS A CA 1
ATOM 1355 C C . CYS A 1 185 ? -35.011 -3.978 -7.342 1.00 36.59 178 CYS A C 1
ATOM 1356 O O . CYS A 1 185 ? -36.099 -4.447 -7.682 1.00 39.67 178 CYS A O 1
ATOM 1359 N N . LEU A 1 186 ? -34.603 -2.745 -7.596 1.00 33.88 179 LEU A N 1
ATOM 1360 C CA . LEU A 1 186 ? -35.431 -1.841 -8.416 1.00 29.17 179 LEU A CA 1
ATOM 1361 C C . LEU A 1 186 ? -35.242 -2.171 -9.902 1.00 41.06 179 LEU A C 1
ATOM 1362 O O . LEU A 1 186 ? -36.183 -1.923 -10.668 1.00 41.12 179 LEU A O 1
ATOM 1367 N N . LYS A 1 187 ? -34.096 -2.732 -10.284 1.00 39.38 180 LYS A N 1
ATOM 1368 C CA . LYS A 1 187 ? -33.850 -2.974 -11.726 1.00 38.62 180 LYS A CA 1
ATOM 1369 C C . LYS A 1 187 ? -32.630 -3.845 -12.022 1.00 43.20 180 LYS A C 1
ATOM 1370 O O . LYS A 1 187 ? -31.575 -3.597 -11.417 1.00 30.84 180 LYS A O 1
ATOM 1376 N N . THR A 1 188 ? -32.844 -4.828 -12.983 1.00 38.06 181 THR A N 1
ATOM 1377 C CA . THR A 1 188 ? -31.699 -5.675 -13.404 1.00 33.36 181 THR A CA 1
ATOM 1378 C C . THR A 1 188 ? -31.259 -5.300 -14.823 1.00 41.53 181 THR A C 1
ATOM 1379 O O . THR A 1 188 ? -32.031 -5.541 -15.747 1.00 49.56 181 THR A O 1
ATOM 1383 N N . LEU A 1 189 ? -30.046 -4.643 -14.940 1.00 42.17 182 LEU A N 1
ATOM 1384 C CA . LEU A 1 189 ? -29.493 -4.311 -16.246 1.00 37.37 182 LEU A CA 1
ATOM 1385 C C . LEU A 1 189 ? -28.845 -5.606 -16.763 1.00 47.31 182 LEU A C 1
ATOM 1386 O O . LEU A 1 189 ? -27.905 -6.124 -16.124 1.00 46.06 182 LEU A O 1
ATOM 1391 N N . ILE A 1 190 ? -29.426 -6.182 -17.830 1.00 53.38 183 ILE A N 1
ATOM 1392 C CA . ILE A 1 190 ? -28.864 -7.398 -18.502 1.00 57.65 183 ILE A CA 1
ATOM 1393 C C . ILE A 1 190 ? -28.617 -7.050 -19.981 1.00 67.97 183 ILE A C 1
ATOM 1394 O O . ILE A 1 190 ? -29.460 -6.353 -20.564 1.00 60.99 183 ILE A O 1
ATOM 1399 N N . ASP A 1 191 ? -27.513 -7.515 -20.571 1.00 72.41 184 ASP A N 1
ATOM 1400 C CA . ASP A 1 191 ? -27.160 -7.133 -21.965 1.00 75.87 184 ASP A CA 1
ATOM 1401 C C . ASP A 1 191 ? -26.476 -8.273 -22.721 1.00 83.45 184 ASP A C 1
ATOM 1402 O O . ASP A 1 191 ? -25.562 -8.894 -22.140 1.00 72.66 184 ASP A O 1
ATOM 1407 N N . ASP A 1 192 ? -26.894 -8.531 -23.966 1.00 85.19 185 ASP A N 1
ATOM 1408 C CA . ASP A 1 192 ? -26.187 -9.524 -24.822 1.00 84.61 185 ASP A CA 1
ATOM 1409 C C . ASP A 1 192 ? -25.969 -10.873 -24.128 1.00 85.45 185 ASP A C 1
ATOM 1410 O O . ASP A 1 192 ? -26.878 -11.320 -23.404 1.00 85.47 185 ASP A O 1
ATOM 1415 N N . ASP A 1 193 ? -24.807 -11.495 -24.338 1.00 80.04 186 ASP A N 1
ATOM 1416 C CA . ASP A 1 193 ? -24.525 -12.849 -23.782 1.00 81.04 186 ASP A CA 1
ATOM 1417 C C . ASP A 1 193 ? -24.105 -12.684 -22.314 1.00 83.14 186 ASP A C 1
ATOM 1418 O O . ASP A 1 193 ? -23.743 -13.688 -21.678 1.00 78.74 186 ASP A O 1
ATOM 1423 N N . ASN A 1 194 ? -24.176 -11.459 -21.800 1.00 73.32 187 ASN A N 1
ATOM 1424 C CA . ASN A 1 194 ? -23.859 -11.167 -20.373 1.00 62.71 187 ASN A CA 1
ATOM 1425 C C . ASN A 1 194 ? -22.497 -11.727 -19.934 1.00 53.22 187 ASN A C 1
ATOM 1426 O O . ASN A 1 194 ? -22.459 -12.699 -19.172 1.00 47.27 187 ASN A O 1
ATOM 1431 N N . PRO A 1 195 ? -21.370 -11.103 -20.324 1.00 42.89 188 PRO A N 1
ATOM 1432 C CA . PRO A 1 195 ? -20.069 -11.486 -19.772 1.00 31.96 188 PRO A CA 1
ATOM 1433 C C . PRO A 1 195 ? -20.020 -11.044 -18.323 1.00 26.99 188 PRO A C 1
ATOM 1434 O O . PRO A 1 195 ? -20.842 -10.212 -17.906 1.00 29.08 188 PRO A O 1
ATOM 1438 N N . PRO A 1 196 ? -19.067 -11.524 -17.531 1.00 29.95 189 PRO A N 1
ATOM 1439 C CA . PRO A 1 196 ? -18.907 -10.950 -16.189 1.00 29.83 189 PRO A CA 1
ATOM 1440 C C . PRO A 1 196 ? -18.838 -9.431 -16.202 1.00 32.80 189 PRO A C 1
ATOM 1441 O O . PRO A 1 196 ? -18.159 -8.816 -17.028 1.00 25.44 189 PRO A O 1
ATOM 1445 N N . VAL A 1 197 ? -19.523 -8.843 -15.222 1.00 25.68 190 VAL A N 1
ATOM 1446 C CA . VAL A 1 197 ? -19.445 -7.424 -14.910 1.00 24.54 190 VAL A CA 1
ATOM 1447 C C . VAL A 1 197 ? -18.456 -7.278 -13.763 1.00 18.68 190 VAL A C 1
ATOM 1448 O O . VAL A 1 197 ? -18.709 -7.750 -12.649 1.00 19.95 190 VAL A O 1
ATOM 1452 N N . SER A 1 198 ? -17.321 -6.649 -14.041 1.00 22.19 191 SER A N 1
ATOM 1453 C CA . SER A 1 198 ? -16.174 -6.648 -13.148 1.00 19.57 191 SER A CA 1
ATOM 1454 C C . SER A 1 198 ? -16.082 -5.370 -12.331 1.00 22.66 191 SER A C 1
ATOM 1455 O O . SER A 1 198 ? -15.303 -5.311 -11.374 1.00 18.61 191 SER A O 1
ATOM 1458 N N . PHE A 1 199 ? -16.863 -4.357 -12.684 1.00 22.79 192 PHE A N 1
ATOM 1459 C CA . PHE A 1 199 ? -16.890 -3.104 -11.953 1.00 19.65 192 PHE A CA 1
ATOM 1460 C C . PHE A 1 199 ? -18.139 -2.332 -12.331 1.00 21.16 192 PHE A C 1
ATOM 1461 O O . PHE A 1 199 ? -18.564 -2.364 -13.487 1.00 20.17 192 PHE A O 1
ATOM 1469 N N . VAL A 1 200 ? -18.720 -1.640 -11.354 1.00 19.99 193 VAL A N 1
ATOM 1470 C CA . VAL A 1 200 ? -19.790 -0.689 -11.616 1.00 18.79 193 VAL A CA 1
ATOM 1471 C C . VAL A 1 200 ? -19.693 0.452 -10.611 1.00 25.31 193 VAL A C 1
ATOM 1472 O O . VAL A 1 200 ? -19.257 0.265 -9.472 1.00 20.30 193 VAL A O 1
ATOM 1476 N N . LYS A 1 201 ? -20.154 1.631 -11.029 1.00 21.16 194 LYS A N 1
ATOM 1477 C CA . LYS A 1 201 ? -20.414 2.737 -10.117 1.00 22.18 194 LYS A CA 1
ATOM 1478 C C . LYS A 1 201 ? -21.389 3.706 -10.772 1.00 29.83 194 LYS A C 1
ATOM 1479 O O . LYS A 1 201 ? -21.525 3.752 -11.999 1.00 23.55 194 LYS A O 1
ATOM 1485 N N . PHE A 1 202 ? -22.056 4.491 -9.927 1.00 25.14 195 PHE A N 1
ATOM 1486 C CA . PHE A 1 202 ? -22.885 5.594 -10.396 1.00 26.18 195 PHE A CA 1
ATOM 1487 C C . PHE A 1 202 ? -22.048 6.762 -10.905 1.00 29.39 195 PHE A C 1
ATOM 1488 O O . PHE A 1 202 ? -20.933 7.014 -10.442 1.00 26.08 195 PHE A O 1
ATOM 1496 N N . SER A 1 203 ? -22.609 7.480 -11.875 1.00 32.29 196 SER A N 1
ATOM 1497 C CA . SER A 1 203 ? -22.054 8.751 -12.290 1.00 31.59 196 SER A CA 1
ATOM 1498 C C . SER A 1 203 ? -22.194 9.779 -11.171 1.00 35.11 196 SER A C 1
ATOM 1499 O O . SER A 1 203 ? -22.997 9.607 -10.251 1.00 35.72 196 SER A O 1
ATOM 1502 N N . PRO A 1 204 ? -21.433 10.873 -11.244 1.00 36.99 197 PRO A N 1
ATOM 1503 C CA . PRO A 1 204 ? -21.494 11.872 -10.163 1.00 46.44 197 PRO A CA 1
ATOM 1504 C C . PRO A 1 204 ? -22.897 12.401 -9.925 1.00 43.57 197 PRO A C 1
ATOM 1505 O O . PRO A 1 204 ? -23.261 12.680 -8.780 1.00 49.27 197 PRO A O 1
ATOM 1509 N N . ASN A 1 205 ? -23.697 12.535 -10.971 1.00 48.32 198 ASN A N 1
ATOM 1510 C CA . ASN A 1 205 ? -25.064 13.029 -10.880 1.00 46.37 198 ASN A CA 1
ATOM 1511 C C . ASN A 1 205 ? -26.105 11.952 -10.588 1.00 46.57 198 ASN A C 1
ATOM 1512 O O . ASN A 1 205 ? -27.277 12.289 -10.400 1.00 52.95 198 ASN A O 1
ATOM 1517 N N . GLY A 1 206 ? -25.716 10.684 -10.529 1.00 49.08 199 GLY A N 1
ATOM 1518 C CA . GLY A 1 206 ? -26.613 9.623 -10.142 1.00 37.48 199 GLY A CA 1
ATOM 1519 C C . GLY A 1 206 ? -27.520 9.075 -11.218 1.00 40.39 199 GLY A C 1
ATOM 1520 O O . GLY A 1 206 ? -28.2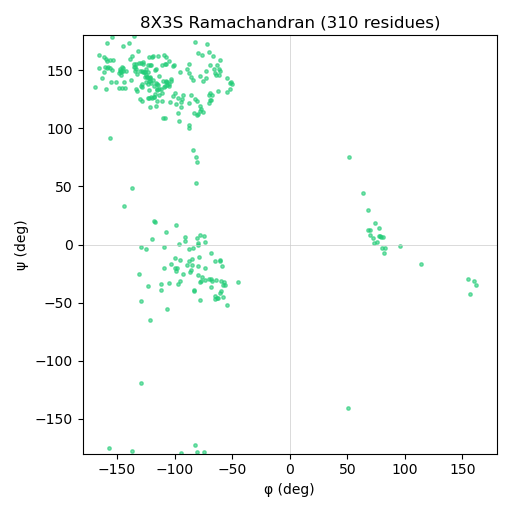73 8.136 -10.938 1.00 38.97 199 GLY A O 1
ATOM 1521 N N . LYS A 1 207 ? -27.490 9.626 -12.431 1.00 43.73 200 LYS A N 1
ATOM 1522 C CA . LYS A 1 207 ? -28.409 9.210 -13.475 1.00 44.03 200 LYS A CA 1
ATOM 1523 C C . LYS A 1 207 ? -27.900 8.026 -14.268 1.00 47.97 200 LYS A C 1
ATOM 1524 O O . LYS A 1 207 ? -28.706 7.304 -14.877 1.00 46.24 200 LYS A O 1
ATOM 1530 N N . TYR A 1 208 ? -26.590 7.820 -14.283 1.00 39.40 201 TYR A N 1
ATOM 1531 C CA . TYR A 1 208 ? -25.977 6.797 -15.108 1.00 37.91 201 TYR A CA 1
ATOM 1532 C C . TYR A 1 208 ? -25.191 5.822 -14.257 1.00 33.83 201 TYR A C 1
ATOM 1533 O O . TYR A 1 208 ? -24.826 6.092 -13.106 1.00 33.49 201 TYR A O 1
ATOM 1542 N N . ILE A 1 209 ? -24.948 4.675 -14.869 1.00 30.22 202 ILE A N 1
ATOM 1543 C CA . ILE A 1 209 ? -24.109 3.629 -14.314 1.00 29.90 202 ILE A CA 1
ATOM 1544 C C . ILE A 1 209 ? -22.995 3.329 -15.304 1.00 31.91 202 ILE A C 1
ATOM 1545 O O . ILE A 1 209 ? -23.257 3.061 -16.480 1.00 30.33 202 ILE A O 1
ATOM 1550 N N . LEU A 1 210 ? -21.755 3.399 -14.829 1.00 28.36 203 LEU A N 1
ATOM 1551 C CA . LEU A 1 210 ? -20.587 3.026 -15.611 1.00 27.20 203 LEU A CA 1
ATOM 1552 C C . LEU A 1 210 ? -20.256 1.596 -15.215 1.00 25.20 203 LEU A C 1
ATOM 1553 O O . LEU A 1 210 ? -20.064 1.312 -14.028 1.00 25.27 203 LEU A O 1
ATOM 1558 N N . ALA A 1 211 ? -20.153 0.708 -16.194 1.00 16.95 204 ALA A N 1
ATOM 1559 C CA . ALA A 1 211 ? -19.989 -0.711 -15.919 1.00 22.90 204 ALA A CA 1
ATOM 1560 C C . ALA A 1 211 ? -18.880 -1.253 -16.798 1.00 24.56 204 ALA A C 1
ATOM 1561 O O . ALA A 1 211 ? -18.862 -0.997 -18.003 1.00 23.90 204 ALA A O 1
ATOM 1563 N N . ALA A 1 212 ? -17.985 -2.029 -16.205 1.00 24.97 205 ALA A N 1
ATOM 1564 C CA . ALA A 1 212 ? -16.956 -2.722 -16.958 1.00 26.10 205 ALA A CA 1
ATOM 1565 C C . ALA A 1 212 ? -17.354 -4.183 -17.074 1.00 29.15 205 ALA A C 1
ATOM 1566 O O . ALA A 1 212 ? -17.874 -4.772 -16.125 1.00 22.27 205 ALA A O 1
ATOM 1568 N N . THR A 1 213 ? -17.076 -4.772 -18.229 1.00 21.25 206 THR A N 1
ATOM 1569 C CA . THR A 1 213 ? -17.245 -6.201 -18.440 1.00 24.34 206 THR A CA 1
ATOM 1570 C C . THR A 1 213 ? -15.925 -6.800 -18.893 1.00 28.69 206 THR A C 1
ATOM 1571 O O . THR A 1 213 ? -15.079 -6.120 -19.484 1.00 26.99 206 THR A O 1
ATOM 1575 N N . LEU A 1 214 ? -15.764 -8.090 -18.618 1.00 23.49 207 LEU A N 1
ATOM 1576 C CA . LEU A 1 214 ? -14.511 -8.768 -18.909 1.00 24.74 207 LEU A CA 1
ATOM 1577 C C . LEU A 1 214 ? -14.439 -9.172 -20.370 1.00 27.32 207 LEU A C 1
ATOM 1578 O O . LEU A 1 214 ? -14.152 -10.322 -20.713 1.00 30.26 207 LEU A O 1
ATOM 1583 N N . ASP A 1 215 ? -14.669 -8.191 -21.229 1.00 28.02 208 ASP A N 1
ATOM 1584 C CA . ASP A 1 215 ? -14.519 -8.302 -22.668 1.00 27.43 208 ASP A CA 1
ATOM 1585 C C . ASP A 1 215 ? -13.988 -6.983 -23.206 1.00 30.29 208 ASP A C 1
ATOM 1586 O O . ASP A 1 215 ? -14.344 -6.564 -24.312 1.00 25.28 208 ASP A O 1
ATOM 1591 N N . ASN A 1 216 ? -13.159 -6.305 -22.403 1.00 25.49 209 ASN A N 1
ATOM 1592 C CA . ASN A 1 216 ? -12.451 -5.102 -22.831 1.00 26.56 209 ASN A CA 1
ATOM 1593 C C . ASN A 1 216 ? -13.434 -3.990 -23.151 1.00 27.74 209 ASN A C 1
ATOM 1594 O O . ASN A 1 216 ? -13.283 -3.267 -24.137 1.00 24.97 209 ASN A O 1
ATOM 1599 N N . THR A 1 217 ? -14.429 -3.822 -22.290 1.00 21.81 210 THR A N 1
ATOM 1600 C CA . THR A 1 217 ? -15.496 -2.873 -22.556 1.00 20.71 210 THR A CA 1
ATOM 1601 C C . THR A 1 217 ? -15.939 -2.182 -21.285 1.00 27.28 210 THR A C 1
ATOM 1602 O O . THR A 1 217 ? -16.173 -2.827 -20.257 1.00 23.73 210 THR A O 1
ATOM 1606 N N . LEU A 1 218 ? -16.089 -0.869 -21.389 1.00 23.33 211 LEU A N 1
ATOM 1607 C CA . LEU A 1 218 ? -16.803 -0.074 -20.414 1.00 23.87 211 LEU A CA 1
ATOM 1608 C C . LEU A 1 218 ? -18.045 0.450 -21.118 1.00 26.71 211 LEU A C 1
ATOM 1609 O O . LEU A 1 218 ? -18.011 0.759 -22.310 1.00 30.45 211 LEU A O 1
ATOM 1614 N N . LYS 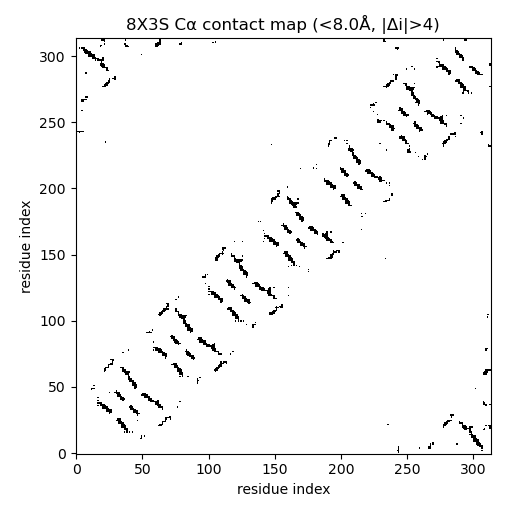A 1 219 ? -19.141 0.566 -20.382 1.00 27.84 212 LYS A N 1
ATOM 1615 C CA . LYS A 1 219 ? -20.370 1.085 -20.956 1.00 24.63 212 LYS A CA 1
ATOM 1616 C C . LYS A 1 219 ? -21.004 2.040 -19.961 1.00 32.09 212 LYS A C 1
ATOM 1617 O O . LYS A 1 219 ? -21.009 1.779 -18.752 1.00 26.27 212 LYS A O 1
ATOM 1623 N N . LEU A 1 220 ? -21.574 3.122 -20.483 1.00 24.30 213 LEU A N 1
ATOM 1624 C CA . LEU A 1 220 ? -22.388 4.035 -19.700 1.00 28.03 213 LEU A CA 1
ATOM 1625 C C . LEU A 1 220 ? -23.850 3.799 -20.017 1.00 28.41 213 LEU A C 1
ATOM 1626 O O . LEU A 1 220 ? -24.267 3.964 -21.180 1.00 31.07 213 LEU A O 1
ATOM 1631 N N . TRP A 1 221 ? -24.569 3.484 -18.886 1.00 27.38 214 TRP A N 1
ATOM 1632 C CA . TRP A 1 221 ? -25.990 3.115 -18.998 1.00 29.77 214 TRP A CA 1
ATOM 1633 C C . TRP A 1 221 ? -26.915 4.069 -18.261 1.00 35.49 214 TRP A C 1
ATOM 1634 O O . TRP A 1 221 ? -26.560 4.504 -17.170 1.00 32.37 214 TRP A O 1
ATOM 1645 N N . ASP A 1 222 ? -28.057 4.444 -18.927 1.00 30.17 215 ASP A N 1
ATOM 1646 C CA . ASP A 1 222 ? -29.089 5.098 -18.141 1.00 32.96 215 ASP A CA 1
ATOM 1647 C C . ASP A 1 222 ? -29.808 3.939 -17.458 1.00 46.02 215 ASP A C 1
ATOM 1648 O O . ASP A 1 222 ? -30.506 3.178 -18.131 1.00 40.27 215 ASP A O 1
ATOM 1653 N N . TYR A 1 223 ? -29.683 3.809 -16.133 1.00 45.59 216 TYR A N 1
ATOM 1654 C CA . TYR A 1 223 ? -30.325 2.677 -15.452 1.00 50.61 216 TYR A CA 1
ATOM 1655 C C . TYR A 1 223 ? -31.845 2.739 -15.617 1.00 50.72 216 TYR A C 1
ATOM 1656 O O . TYR A 1 223 ? -32.495 1.738 -15.939 1.00 47.66 216 TYR A O 1
ATOM 1665 N N . SER A 1 224 ? -32.425 3.925 -15.400 1.00 46.23 217 SER A N 1
ATOM 1666 C CA . SER A 1 224 ? -33.878 4.076 -15.377 1.00 51.48 217 SER A CA 1
ATOM 1667 C C . SER A 1 224 ? -34.466 3.675 -16.719 1.00 51.33 217 SER A C 1
ATOM 1668 O O . SER A 1 224 ? -35.498 2.994 -16.779 1.00 47.81 217 SER A O 1
ATOM 1671 N N . LYS A 1 225 ? -33.825 4.079 -17.807 1.00 49.99 218 LYS A N 1
ATOM 1672 C CA . LYS A 1 225 ? -34.354 3.823 -19.132 1.00 46.44 218 LYS A CA 1
ATOM 1673 C C . LYS A 1 225 ? -33.890 2.466 -19.627 1.00 52.35 218 LYS A C 1
ATOM 1674 O O . LYS A 1 225 ? -34.443 1.944 -20.602 1.00 56.08 218 LYS A O 1
ATOM 1680 N N . GLY A 1 226 ? -32.898 1.883 -18.960 1.00 50.40 219 GLY A N 1
ATOM 1681 C CA . GLY A 1 226 ? -32.375 0.599 -19.364 1.00 48.53 219 GLY A CA 1
ATOM 1682 C C . GLY A 1 226 ? -31.641 0.622 -20.679 1.00 48.39 219 GLY A C 1
ATOM 1683 O O . GLY A 1 226 ? -31.634 -0.386 -21.389 1.00 56.20 219 GLY A O 1
ATOM 1684 N N . LYS A 1 227 ? -31.024 1.744 -21.042 1.00 47.29 220 LYS A N 1
ATOM 1685 C CA . LYS A 1 227 ? -30.412 1.872 -22.351 1.00 47.28 220 LYS A CA 1
ATOM 1686 C C . LYS A 1 227 ? -28.946 2.253 -22.194 1.00 38.71 220 LYS A C 1
ATOM 1687 O O . LYS A 1 227 ? -28.579 3.021 -21.293 1.00 41.13 220 LYS A O 1
ATOM 1693 N N . CYS A 1 228 ? -28.125 1.720 -23.089 1.00 41.83 221 CYS A N 1
ATOM 1694 C CA . CYS A 1 228 ? -26.700 2.013 -23.113 1.00 38.30 221 CYS A CA 1
ATOM 1695 C C . CYS A 1 228 ? -26.483 3.330 -23.844 1.00 43.08 221 CYS A C 1
ATOM 1696 O O . CYS A 1 228 ? -26.915 3.483 -24.995 1.00 40.70 221 CYS A O 1
ATOM 1699 N N . LEU A 1 229 ? -25.798 4.278 -23.199 1.00 38.42 222 LEU A N 1
ATOM 1700 C CA . LEU A 1 229 ? -25.552 5.568 -23.850 1.00 41.27 222 LEU A CA 1
ATOM 1701 C C . LEU A 1 229 ? -24.181 5.649 -24.494 1.00 35.60 222 LEU A C 1
ATOM 1702 O O . LEU A 1 229 ? -24.040 6.300 -25.530 1.00 37.87 222 LEU A O 1
ATOM 1707 N N . LYS A 1 230 ? -23.163 5.016 -23.911 1.00 34.12 223 LYS A N 1
ATOM 1708 C CA . LYS A 1 230 ? -21.816 5.200 -24.437 1.00 23.38 223 LYS A CA 1
ATOM 1709 C C . LYS A 1 230 ? -21.048 3.908 -24.244 1.00 36.77 223 LYS A C 1
ATOM 1710 O O . LYS A 1 230 ? -21.278 3.178 -23.284 1.00 30.82 223 LYS A O 1
ATOM 1716 N N . THR A 1 231 ? -20.127 3.629 -25.156 1.00 26.96 224 THR A N 1
ATOM 1717 C CA . THR A 1 231 ? -19.240 2.491 -24.990 1.00 26.35 224 THR A CA 1
ATOM 1718 C C . THR A 1 231 ? -17.807 2.964 -25.174 1.00 24.98 224 THR A C 1
ATOM 1719 O O . THR A 1 231 ? -17.503 3.707 -26.112 1.00 30.97 224 THR A O 1
ATOM 1723 N N . TYR A 1 232 ? -16.931 2.516 -24.280 1.00 27.02 225 TYR A N 1
ATOM 1724 C CA . TYR A 1 232 ? -15.530 2.902 -24.279 1.00 30.46 225 TYR A CA 1
ATOM 1725 C C . TYR A 1 232 ? -14.741 1.617 -24.444 1.00 31.42 225 TYR A C 1
ATOM 1726 O O . TYR A 1 232 ? -14.928 0.658 -23.680 1.00 23.51 225 TYR A O 1
ATOM 1735 N N . THR A 1 233 ? -13.862 1.612 -25.438 1.00 31.89 226 THR A N 1
ATOM 1736 C CA . THR A 1 233 ? -13.117 0.430 -25.819 1.00 36.43 226 THR A CA 1
ATOM 1737 C C . THR A 1 233 ? -11.693 0.847 -26.150 1.00 34.96 226 THR A C 1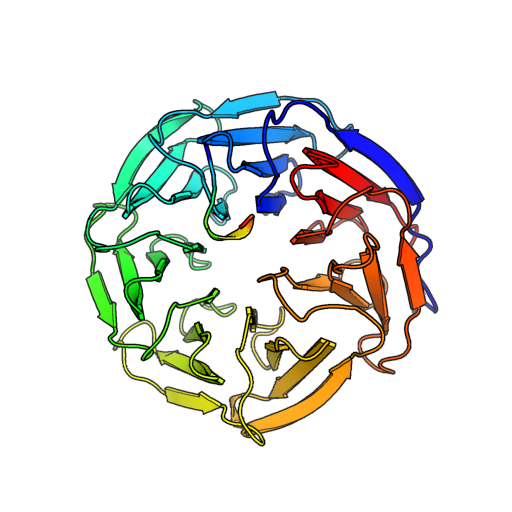
ATOM 1738 O O . THR A 1 233 ? -11.362 2.036 -26.182 1.00 36.66 226 THR A O 1
ATOM 1742 N N . GLY A 1 234 ? -10.848 -0.149 -26.384 1.00 34.53 227 GLY A N 1
ATOM 1743 C CA . GLY A 1 234 ? -9.474 0.051 -26.786 1.00 29.24 227 GLY A CA 1
ATOM 1744 C C . GLY A 1 234 ? -8.472 -0.416 -25.756 1.00 34.82 227 GLY A C 1
ATOM 1745 O O . GLY A 1 234 ? -7.287 -0.572 -26.084 1.00 26.88 227 GLY A O 1
ATOM 1746 N N . HIS A 1 235 ? -8.917 -0.626 -24.519 1.00 25.84 228 HIS A N 1
ATOM 1747 C CA . HIS A 1 235 ? -8.077 -1.117 -23.443 1.00 29.90 228 HIS A CA 1
ATOM 1748 C C . HIS A 1 235 ? -8.194 -2.636 -23.330 1.00 29.54 228 HIS A C 1
ATOM 1749 O O . HIS A 1 235 ? -8.916 -3.295 -24.083 1.00 25.21 228 HIS A O 1
ATOM 1756 N N . LYS A 1 236 ? -7.475 -3.194 -22.358 1.00 26.53 229 LYS A N 1
ATOM 1757 C CA . LYS A 1 236 ? -7.463 -4.625 -22.081 1.00 26.80 229 LYS A CA 1
ATOM 1758 C C . LYS A 1 236 ? -8.041 -4.891 -20.703 1.00 27.26 229 LYS A C 1
ATOM 1759 O O . LYS A 1 236 ? -7.499 -4.425 -19.696 1.00 27.91 229 LYS A O 1
ATOM 1765 N N . ASN A 1 237 ? -9.136 -5.647 -20.663 1.00 22.00 230 ASN A N 1
ATOM 1766 C CA . ASN A 1 237 ? -9.728 -6.033 -19.385 1.00 24.42 230 ASN A CA 1
ATOM 1767 C C . ASN A 1 237 ? -10.524 -7.317 -19.645 1.00 23.86 230 ASN A C 1
ATOM 1768 O O . ASN A 1 237 ? -11.693 -7.264 -20.026 1.00 20.80 230 ASN A O 1
ATOM 1773 N N . GLU A 1 238 ? -9.864 -8.460 -19.451 1.00 28.80 231 GLU A N 1
ATOM 1774 C CA . GLU A 1 238 ? -10.506 -9.756 -19.601 1.00 24.98 231 GLU A CA 1
ATOM 1775 C C . GLU A 1 238 ? -10.372 -10.628 -18.363 1.00 26.20 231 GLU A C 1
ATOM 1776 O O . GLU A 1 238 ? -10.951 -11.719 -18.325 1.00 21.18 231 GLU A O 1
ATOM 1782 N N . LYS A 1 239 ? -9.649 -10.168 -17.343 1.00 26.38 232 LYS A N 1
ATOM 1783 C CA . LYS A 1 239 ? -9.359 -10.980 -16.172 1.00 26.22 232 LYS A CA 1
ATOM 1784 C C . LYS A 1 239 ? -9.683 -10.303 -14.848 1.00 27.47 232 LYS A C 1
ATOM 1785 O O . LYS A 1 239 ? -10.289 -10.923 -13.970 1.00 29.50 232 LYS A O 1
ATOM 1791 N N . TYR A 1 240 ? -9.244 -9.062 -14.670 1.00 23.19 233 TYR A N 1
ATOM 1792 C CA . TYR A 1 240 ? -9.269 -8.422 -13.362 1.00 25.34 233 TYR A CA 1
ATOM 1793 C C . TYR A 1 240 ? -10.446 -7.468 -13.193 1.00 21.48 233 TYR A C 1
ATOM 1794 O O . TYR A 1 240 ? -10.983 -6.928 -14.162 1.00 21.67 233 TYR A O 1
ATOM 1803 N N . CYS A 1 241 ? -10.841 -7.274 -11.933 1.00 22.92 234 CYS A N 1
ATOM 1804 C CA . CYS A 1 241 ? -11.857 -6.294 -11.538 1.00 21.93 234 CYS A CA 1
ATOM 1805 C C . CYS A 1 241 ? -11.205 -4.922 -11.381 1.00 22.39 234 CYS A C 1
ATOM 1806 O O . CYS A 1 241 ? -10.822 -4.490 -10.291 1.00 23.14 234 CYS A O 1
ATOM 1809 N N . ILE A 1 242 ? -11.030 -4.254 -12.521 1.00 24.43 235 ILE A N 1
ATOM 1810 C CA . ILE A 1 242 ? -10.341 -2.968 -12.607 1.00 20.58 235 ILE A CA 1
ATOM 1811 C C . ILE A 1 242 ? -11.320 -1.831 -12.323 1.00 22.89 235 ILE A C 1
ATOM 1812 O O . ILE A 1 242 ? -12.388 -1.751 -12.942 1.00 22.09 235 ILE A O 1
ATOM 1817 N N . PHE A 1 243 ? -10.956 -0.939 -11.395 1.00 23.70 236 PHE A N 1
ATOM 1818 C CA . PHE A 1 243 ? -11.794 0.225 -11.120 1.00 23.42 236 PHE A CA 1
ATOM 1819 C C . PHE A 1 243 ? -11.885 1.115 -12.358 1.00 26.38 236 PHE A C 1
ATOM 1820 O O . PHE A 1 243 ? -10.968 1.161 -13.184 1.00 31.64 236 PHE A O 1
ATOM 1828 N N . ALA A 1 244 ? -12.977 1.879 -12.450 1.00 23.01 237 ALA A N 1
ATOM 1829 C CA . ALA A 1 244 ? -13.096 2.963 -13.417 1.00 27.31 237 ALA A CA 1
ATOM 1830 C C . ALA A 1 244 ? -13.680 4.202 -12.752 1.00 24.76 237 ALA A C 1
ATOM 1831 O O . ALA A 1 244 ? -14.380 4.117 -11.738 1.00 25.34 237 ALA A O 1
ATOM 1833 N N . ASN A 1 245 ? -13.382 5.364 -13.342 1.00 25.70 238 ASN A N 1
ATOM 1834 C CA . ASN A 1 245 ? -13.745 6.658 -12.772 1.00 30.60 238 ASN A CA 1
ATOM 1835 C C . ASN A 1 245 ? -14.344 7.615 -13.789 1.00 27.37 238 ASN A C 1
ATOM 1836 O O . ASN A 1 245 ? -14.046 7.555 -14.988 1.00 24.38 238 ASN A O 1
ATOM 1841 N N . PHE A 1 246 ? -15.176 8.521 -13.269 1.00 34.05 239 PHE A N 1
ATOM 1842 C CA . PHE A 1 246 ? -15.548 9.752 -13.954 1.00 35.78 239 PHE A CA 1
ATOM 1843 C C . PHE A 1 246 ? -14.622 10.878 -13.505 1.00 34.84 239 PHE A C 1
ATOM 1844 O O . PHE A 1 246 ? -14.571 11.192 -12.311 1.00 30.57 239 PHE A O 1
ATOM 1852 N N . SER A 1 247 ? -13.865 11.459 -14.431 1.00 38.22 240 SER A N 1
ATOM 1853 C CA . SER A 1 247 ? -13.060 12.633 -14.115 1.00 34.36 240 SER A CA 1
ATOM 1854 C C . SER A 1 247 ? -13.854 13.886 -14.485 1.00 36.35 240 SER A C 1
ATOM 1855 O O . SER A 1 247 ? -14.270 14.037 -15.648 1.00 39.45 240 SER A O 1
ATOM 1858 N N . VAL A 1 248 ? -14.068 14.773 -13.503 1.00 28.33 241 VAL A N 1
ATOM 1859 C CA . VAL A 1 248 ? -14.975 15.908 -13.659 1.00 32.92 241 VAL A CA 1
ATOM 1860 C C . VAL A 1 248 ? -14.338 17.241 -13.272 1.00 39.59 241 VAL A C 1
ATOM 1861 O O . VAL A 1 248 ? -14.999 18.276 -13.357 1.00 38.79 241 VAL A O 1
ATOM 1865 N N . THR A 1 249 ? -13.078 17.261 -12.805 1.00 38.97 242 THR A N 1
ATOM 1866 C CA . THR A 1 249 ? -12.494 18.515 -12.332 1.00 42.15 242 THR A CA 1
ATOM 1867 C C . THR A 1 249 ? -12.086 19.437 -13.477 1.00 47.01 242 THR A C 1
ATOM 1868 O O . THR A 1 249 ? -12.087 20.663 -13.309 1.00 46.13 242 THR A O 1
ATOM 1872 N N . GLY A 1 250 ? -11.749 18.877 -14.631 1.00 39.61 243 GLY A N 1
ATOM 1873 C CA . GLY A 1 250 ? -11.410 19.641 -15.814 1.00 42.60 243 GLY A CA 1
ATOM 1874 C C . GLY A 1 250 ? -12.244 19.098 -16.951 1.00 33.31 243 GLY A C 1
ATOM 1875 O O . GLY A 1 250 ? -13.476 19.160 -16.897 1.00 35.08 243 GLY A O 1
ATOM 1876 N N . GLY A 1 251 ? -11.597 18.587 -17.996 1.00 45.45 244 GLY A N 1
ATOM 1877 C CA . GLY A 1 251 ? -12.344 17.932 -19.051 1.00 48.27 244 GLY A CA 1
ATOM 1878 C C . GLY A 1 251 ? -13.104 16.748 -18.488 1.00 48.65 244 GLY A C 1
ATOM 1879 O O . GLY A 1 251 ? -12.685 16.118 -17.517 1.00 41.90 244 GLY A O 1
ATOM 1880 N N . LYS A 1 252 ? -14.249 16.451 -19.087 1.00 34.89 245 LYS A N 1
ATOM 1881 C CA . LYS A 1 252 ? -15.123 15.400 -18.569 1.00 37.36 245 LYS A CA 1
ATOM 1882 C C . LYS A 1 252 ? -14.638 14.099 -19.208 1.00 40.25 245 LYS A C 1
ATOM 1883 O O . LYS A 1 252 ? -14.961 13.807 -20.360 1.00 34.55 245 LYS A O 1
ATOM 1889 N N . TRP A 1 253 ? -13.870 13.313 -18.454 1.00 28.52 246 TRP A N 1
ATOM 1890 C CA . TRP A 1 253 ? -13.238 12.098 -18.945 1.00 26.06 246 TRP A CA 1
ATOM 1891 C C . TRP A 1 253 ? -13.793 10.857 -18.266 1.00 31.16 246 TRP A C 1
ATOM 1892 O O . TRP A 1 253 ? -14.404 10.923 -17.203 1.00 31.44 246 TRP A O 1
ATOM 1903 N N . ILE A 1 254 ? -13.539 9.713 -18.902 1.00 32.22 247 ILE A N 1
ATOM 1904 C CA . ILE A 1 254 ? -13.596 8.403 -18.261 1.00 25.15 247 ILE A CA 1
ATOM 1905 C C . ILE A 1 254 ? -12.166 7.909 -18.082 1.00 31.61 247 ILE A C 1
ATOM 1906 O O . ILE A 1 254 ? -11.340 8.036 -18.994 1.00 32.29 247 ILE A O 1
ATOM 1911 N N . VAL A 1 255 ? -11.873 7.335 -16.918 1.00 22.10 248 VAL A N 1
ATOM 1912 C CA . VAL A 1 255 ? -10.533 6.856 -16.597 1.00 24.50 248 VAL A CA 1
ATOM 1913 C C . VAL A 1 255 ? -10.614 5.391 -16.200 1.00 25.96 248 VAL A C 1
ATOM 1914 O O . VAL A 1 255 ? -11.540 4.981 -15.495 1.00 30.16 248 VAL A O 1
ATOM 1918 N N . SER A 1 256 ? -9.643 4.599 -16.649 1.00 24.78 249 SER A N 1
ATOM 1919 C CA . SER A 1 256 ? -9.578 3.213 -16.207 1.00 26.72 249 SER A CA 1
ATOM 1920 C C . SER A 1 256 ? -8.147 2.710 -16.306 1.00 27.98 249 SER A C 1
ATOM 1921 O O . SER A 1 256 ? -7.361 3.189 -17.122 1.00 29.76 249 SER A O 1
ATOM 1924 N N . GLY A 1 257 ? -7.800 1.774 -15.431 1.00 25.87 250 GLY A N 1
ATOM 1925 C CA . GLY A 1 257 ? -6.620 0.964 -15.629 1.00 24.83 250 GLY A CA 1
ATOM 1926 C C . GLY A 1 257 ? -6.844 -0.072 -16.718 1.00 21.71 250 GLY A C 1
ATOM 1927 O O . GLY A 1 257 ? -7.908 -0.168 -17.331 1.00 22.37 250 GLY A O 1
ATOM 1928 N N . SER A 1 258 ? -5.813 -0.881 -16.947 1.00 22.00 251 SER A N 1
ATOM 1929 C CA . SER A 1 258 ? -5.816 -1.807 -18.072 1.00 29.94 251 SER A CA 1
ATOM 1930 C C . SER A 1 258 ? -4.782 -2.894 -17.819 1.00 25.52 251 SER A C 1
ATOM 1931 O O . SER A 1 258 ? -3.796 -2.678 -17.110 1.00 29.60 251 SER A O 1
ATOM 1934 N N . GLU A 1 259 ? -5.023 -4.063 -18.405 1.00 22.71 252 GLU A N 1
ATOM 1935 C CA . GLU A 1 259 ? -4.136 -5.211 -18.273 1.00 23.04 252 GLU A CA 1
ATOM 1936 C C . GLU A 1 259 ? -2.919 -5.133 -19.185 1.00 30.39 252 GLU A C 1
ATOM 1937 O O . GLU A 1 259 ? -2.079 -6.037 -19.139 1.00 31.98 252 GLU A O 1
ATOM 1943 N N . ASP A 1 260 ? -2.793 -4.070 -19.981 1.00 28.03 253 ASP A N 1
ATOM 1944 C CA . ASP A 1 260 ? -1.578 -3.782 -20.730 1.00 29.98 253 ASP A CA 1
ATOM 1945 C C . ASP A 1 260 ? -0.702 -2.742 -20.034 1.00 35.09 253 ASP A C 1
ATOM 1946 O O . ASP A 1 260 ? 0.168 -2.143 -20.675 1.00 33.35 253 ASP A O 1
ATOM 1951 N N . ASN A 1 261 ? -0.941 -2.497 -18.747 1.00 32.27 254 ASN A N 1
ATOM 1952 C CA . ASN A 1 261 ? -0.104 -1.704 -17.841 1.00 29.44 254 ASN A CA 1
ATOM 1953 C C . ASN A 1 261 ? -0.264 -0.203 -18.047 1.00 25.97 254 ASN A C 1
ATOM 1954 O O . ASN A 1 261 ? 0.565 0.575 -17.545 1.00 36.29 254 ASN A O 1
ATOM 1959 N N . LEU A 1 262 ? -1.290 0.230 -18.764 1.00 24.20 255 LEU A N 1
ATOM 1960 C CA . LEU A 1 262 ? -1.520 1.634 -19.049 1.00 32.61 255 LEU A CA 1
ATOM 1961 C C . LEU A 1 262 ? -2.743 2.149 -18.311 1.00 27.97 255 LEU A C 1
ATOM 1962 O O . LEU A 1 262 ? -3.649 1.386 -17.963 1.00 30.04 255 LEU A O 1
ATOM 1967 N N . VAL A 1 263 ? -2.755 3.457 -18.069 1.00 31.56 256 VAL A N 1
ATOM 1968 C CA . VAL A 1 263 ? -3.983 4.149 -17.699 1.00 26.79 256 VAL A CA 1
ATOM 1969 C C . VAL A 1 263 ? -4.614 4.688 -18.974 1.00 35.15 256 VAL A C 1
ATOM 1970 O O . VAL A 1 263 ? -3.944 5.357 -19.767 1.00 29.47 256 VAL A O 1
ATOM 1974 N N . TYR A 1 264 ? -5.894 4.404 -19.182 1.00 30.56 257 TYR A N 1
ATOM 1975 C CA . TYR A 1 264 ? -6.621 4.939 -20.319 1.00 31.64 257 TYR A CA 1
ATOM 1976 C C . TYR A 1 264 ? -7.518 6.080 -19.870 1.00 32.67 257 TYR A C 1
ATOM 1977 O O . TYR A 1 264 ? -8.175 6.000 -18.824 1.00 29.56 257 TYR A O 1
ATOM 1986 N N . ILE A 1 265 ? -7.588 7.110 -20.709 1.00 22.07 258 ILE A N 1
ATOM 1987 C CA . ILE A 1 265 ? -8.455 8.259 -20.512 1.00 31.66 258 ILE A CA 1
ATOM 1988 C C . ILE A 1 265 ? -9.201 8.467 -21.815 1.00 34.73 258 ILE A C 1
ATOM 1989 O O . ILE A 1 265 ? -8.577 8.689 -22.864 1.00 38.22 258 ILE A O 1
ATOM 1994 N N . TRP A 1 266 ? -10.525 8.502 -21.716 1.00 33.92 259 TRP A N 1
ATOM 1995 C CA . TRP A 1 266 ? -11.413 8.696 -22.842 1.00 34.35 259 TRP A CA 1
ATOM 1996 C C . TRP A 1 266 ? -12.175 9.996 -22.641 1.00 37.53 259 TRP A C 1
ATOM 1997 O O . TRP A 1 266 ? -12.457 10.403 -21.509 1.00 38.43 259 TRP A O 1
ATOM 2008 N N . ASN A 1 267 ? -12.533 10.624 -23.755 1.00 37.11 260 ASN A N 1
ATOM 2009 C CA . ASN A 1 267 ? -13.526 11.688 -23.750 1.00 27.55 260 ASN A CA 1
ATOM 2010 C C . ASN A 1 267 ? -14.890 11.080 -23.455 1.00 31.46 260 ASN A C 1
ATOM 2011 O O . ASN A 1 267 ? -15.353 10.192 -24.179 1.00 39.69 260 ASN A O 1
ATOM 2016 N N . LEU A 1 268 ? -15.534 11.555 -22.392 1.00 35.64 261 LEU A N 1
ATOM 2017 C CA . LEU A 1 268 ? -16.795 10.955 -21.973 1.00 36.35 261 LEU A CA 1
ATOM 2018 C C . LEU A 1 268 ? -17.833 11.042 -23.083 1.00 45.35 261 LEU A C 1
ATOM 2019 O O . LEU A 1 268 ? -18.611 10.104 -23.298 1.00 36.93 261 LEU A O 1
ATOM 2024 N N . GLN A 1 269 ? -17.874 12.174 -23.780 1.00 49.59 262 GLN A N 1
ATOM 2025 C CA . GLN A 1 269 ? -18.899 12.402 -24.781 1.00 49.96 262 GLN A CA 1
ATOM 2026 C C . GLN A 1 269 ? -18.615 11.675 -26.092 1.00 44.40 262 GLN A C 1
ATOM 2027 O O . GLN A 1 269 ? -19.507 11.017 -26.653 1.00 42.34 262 GLN A O 1
ATOM 2033 N N . THR A 1 270 ? -17.389 11.782 -26.598 1.00 40.26 263 THR A N 1
ATOM 2034 C CA . THR A 1 270 ? -17.074 11.255 -27.926 1.00 42.82 263 THR A CA 1
ATOM 2035 C C . THR A 1 270 ? -16.611 9.804 -27.920 1.00 47.11 263 THR A C 1
ATOM 2036 O O . THR A 1 270 ? -16.598 9.161 -28.978 1.00 38.23 263 THR A O 1
ATOM 2040 N N . LYS A 1 271 ? -16.201 9.293 -26.764 1.00 34.81 264 LYS A N 1
ATOM 2041 C CA . LYS A 1 271 ? -15.733 7.932 -26.542 1.00 33.36 264 LYS A CA 1
ATOM 2042 C C . LYS A 1 271 ? -14.351 7.741 -27.147 1.00 31.93 264 LYS A C 1
ATOM 2043 O O . LYS A 1 271 ? -13.799 6.638 -27.066 1.00 38.59 264 LYS A O 1
ATOM 2049 N N . GLU A 1 272 ? -13.766 8.782 -27.739 1.00 42.13 265 GLU A N 1
ATOM 2050 C CA . GLU A 1 272 ? -12.419 8.667 -28.266 1.00 35.55 265 GLU A CA 1
ATOM 2051 C C . GLU A 1 272 ? -11.460 8.631 -27.093 1.00 37.97 265 GLU A C 1
ATOM 2052 O O . GLU A 1 272 ? -11.655 9.311 -26.077 1.00 37.72 265 GLU A O 1
ATOM 2058 N N . ILE A 1 273 ? -10.412 7.832 -27.244 1.00 34.15 266 ILE A N 1
ATOM 2059 C CA . ILE A 1 273 ? -9.300 7.888 -26.308 1.00 38.87 266 ILE A CA 1
ATOM 2060 C C . ILE A 1 273 ? -8.584 9.216 -26.463 1.00 47.38 266 ILE A C 1
ATOM 2061 O O . ILE A 1 273 ? -8.209 9.616 -27.573 1.00 42.15 266 ILE A O 1
ATOM 2066 N N . VAL A 1 274 ? -8.388 9.908 -25.342 1.00 41.48 267 VAL A N 1
ATOM 2067 C CA . VAL A 1 274 ? -7.710 11.197 -25.346 1.00 36.14 267 VAL A CA 1
ATOM 2068 C C . VAL A 1 274 ? -6.332 11.107 -24.704 1.00 40.08 267 VAL A C 1
ATOM 2069 O O . VAL A 1 274 ? -5.491 11.983 -24.962 1.00 39.74 267 VAL A O 1
ATOM 2073 N N . GLN A 1 275 ? -6.067 10.091 -23.880 1.00 45.10 268 GLN A N 1
ATOM 2074 C CA . GLN A 1 275 ? -4.711 9.948 -23.356 1.00 41.05 268 GLN A CA 1
ATOM 2075 C C . GLN A 1 275 ? -4.453 8.543 -22.837 1.00 41.22 268 GLN A C 1
ATOM 2076 O O . GLN A 1 275 ? -5.362 7.859 -22.364 1.00 41.75 268 GLN A O 1
ATOM 2082 N N . LYS A 1 276 ? -3.193 8.120 -22.954 1.00 35.05 269 LYS A N 1
ATOM 2083 C CA . LYS A 1 276 ? -2.713 6.876 -22.364 1.00 38.86 269 LYS A CA 1
ATOM 2084 C C . LYS A 1 276 ? -1.463 7.134 -21.537 1.00 43.54 269 LYS A C 1
ATOM 2085 O O . LYS A 1 276 ? -0.474 7.662 -22.055 1.00 45.69 269 LYS A O 1
ATOM 2091 N N . LEU A 1 277 ? -1.510 6.763 -20.262 1.00 32.81 270 LEU A N 1
ATOM 2092 C CA . LEU A 1 277 ? -0.426 7.017 -19.320 1.00 34.91 270 LEU A CA 1
ATOM 2093 C C . LEU A 1 277 ? 0.422 5.760 -19.162 1.00 36.82 270 LEU A C 1
ATOM 2094 O O . LEU A 1 277 ? -0.100 4.703 -18.771 1.00 38.70 270 LEU A O 1
ATOM 2099 N N . GLN A 1 278 ? 1.713 5.878 -19.484 1.00 35.16 271 GLN A N 1
ATOM 2100 C CA . GLN A 1 278 ? 2.648 4.763 -19.482 1.00 34.39 271 GLN A CA 1
ATOM 2101 C C . GLN A 1 278 ? 3.599 4.907 -18.299 1.00 37.59 271 GLN A C 1
ATOM 2102 O O . GLN A 1 278 ? 4.035 6.018 -17.973 1.00 38.59 271 GLN A O 1
ATOM 2108 N N . GLY A 1 279 ? 3.901 3.796 -17.641 1.00 36.12 272 GLY A N 1
ATOM 2109 C CA . GLY A 1 279 ? 4.864 3.823 -16.561 1.00 46.31 272 GLY A CA 1
ATOM 2110 C C . GLY A 1 279 ? 4.779 2.625 -15.647 1.00 40.55 272 GLY A C 1
ATOM 2111 O O . GLY A 1 279 ? 5.802 2.154 -15.147 1.00 40.82 272 GLY A O 1
ATOM 2112 N N . HIS A 1 280 ? 3.577 2.118 -15.422 1.00 39.84 273 HIS A N 1
ATOM 2113 C CA . HIS A 1 280 ? 3.434 0.924 -14.606 1.00 36.26 273 HIS A CA 1
ATOM 2114 C C . HIS A 1 280 ? 3.999 -0.283 -15.353 1.00 31.01 273 HIS A C 1
ATOM 2115 O O . HIS A 1 280 ? 4.060 -0.309 -16.587 1.00 40.84 273 HIS A O 1
ATOM 2122 N N . THR A 1 281 ? 4.422 -1.285 -14.582 1.00 33.34 274 THR A N 1
ATOM 2123 C CA . THR A 1 281 ? 4.995 -2.511 -15.120 1.00 35.99 274 THR A CA 1
ATOM 2124 C C . THR A 1 281 ? 4.154 -3.736 -14.754 1.00 39.30 274 THR A C 1
ATOM 2125 O O . THR A 1 281 ? 4.644 -4.871 -14.810 1.00 41.24 274 THR A O 1
ATOM 2129 N N . ASP A 1 282 ? 2.889 -3.534 -14.402 1.00 35.70 275 ASP A N 1
ATOM 2130 C CA . ASP A 1 282 ? 1.948 -4.627 -14.231 1.00 33.63 275 ASP A CA 1
ATOM 2131 C C . ASP A 1 282 ? 0.547 -4.082 -14.459 1.00 31.08 275 ASP A C 1
ATOM 2132 O O . ASP A 1 282 ? 0.353 -2.885 -14.691 1.00 31.69 275 ASP A O 1
ATOM 2137 N N . VAL A 1 283 ? -0.434 -4.982 -14.373 1.00 33.20 276 VAL A N 1
ATOM 2138 C CA . VAL A 1 283 ? -1.814 -4.584 -14.586 1.00 29.13 276 VAL A CA 1
ATOM 2139 C C . VAL A 1 283 ? -2.095 -3.390 -13.696 1.00 26.48 276 VAL A C 1
ATOM 2140 O O . VAL A 1 283 ? -1.762 -3.395 -12.506 1.00 30.07 276 VAL A O 1
ATOM 2144 N N . VAL A 1 284 ? -2.725 -2.364 -14.259 1.00 24.02 277 VAL A N 1
ATOM 2145 C CA . VAL A 1 284 ? -3.180 -1.225 -13.478 1.00 27.84 277 VAL A CA 1
ATOM 2146 C C . VAL A 1 284 ? -4.572 -1.620 -13.000 1.00 29.56 277 VAL A C 1
ATOM 2147 O O . VAL A 1 284 ? -5.557 -1.538 -13.737 1.00 26.49 277 VAL A O 1
ATOM 2151 N N . ILE A 1 285 ? -4.644 -2.000 -11.729 1.00 24.54 278 ILE A N 1
ATOM 2152 C CA . ILE A 1 285 ? -5.844 -2.574 -11.140 1.00 20.74 278 ILE A CA 1
ATOM 2153 C C . ILE A 1 285 ? -6.783 -1.494 -10.645 1.00 23.48 278 ILE A C 1
ATOM 2154 O O . ILE A 1 285 ? -7.993 -1.738 -10.527 1.00 24.67 278 ILE A O 1
ATOM 2159 N N . SER A 1 286 ? -6.273 -0.298 -10.390 1.00 21.13 279 SER A N 1
ATOM 2160 C CA . SER A 1 286 ? -7.068 0.733 -9.757 1.00 20.38 279 SER A CA 1
ATOM 2161 C C . SER A 1 286 ? -6.606 2.112 -10.178 1.00 20.52 279 SER A C 1
ATOM 2162 O O . SER A 1 286 ? -5.409 2.369 -10.321 1.00 21.05 279 SER A O 1
ATOM 2165 N N . THR A 1 287 ? -7.589 2.979 -10.395 1.00 22.76 280 THR A N 1
ATOM 2166 C CA . THR A 1 287 ? -7.375 4.389 -10.641 1.00 21.05 280 THR A CA 1
ATOM 2167 C C . THR A 1 287 ? -8.363 5.158 -9.777 1.00 23.48 280 THR A C 1
ATOM 2168 O O . THR A 1 287 ? -9.435 4.656 -9.423 1.00 25.20 280 THR A O 1
ATOM 2172 N N . ALA A 1 288 ? -8.006 6.401 -9.472 1.00 23.51 281 ALA A N 1
ATOM 2173 C CA . ALA A 1 288 ? -8.868 7.292 -8.715 1.00 25.15 281 ALA A CA 1
ATOM 2174 C C . ALA A 1 288 ? -8.652 8.714 -9.206 1.00 18.14 281 ALA A C 1
ATOM 2175 O O . ALA A 1 288 ? -7.558 9.072 -9.648 1.00 26.06 281 ALA A O 1
ATOM 2177 N N . CYS A 1 289 ? -9.710 9.515 -9.135 1.00 29.83 282 CYS A N 1
ATOM 2178 C CA . CYS A 1 289 ? -9.693 10.903 -9.578 1.00 29.92 282 CYS A CA 1
ATOM 2179 C C . CYS A 1 289 ? -9.871 11.822 -8.375 1.00 28.27 282 CYS A C 1
ATOM 2180 O O . CYS A 1 289 ? -10.801 11.642 -7.583 1.00 30.65 282 CYS A O 1
ATOM 2183 N N . HIS A 1 290 ? -8.978 12.802 -8.246 1.00 34.20 283 HIS A N 1
ATOM 2184 C CA . HIS A 1 290 ? -9.002 13.707 -7.108 1.00 27.12 283 HIS A CA 1
ATOM 2185 C C . HIS A 1 290 ? -10.301 14.519 -7.154 1.00 30.18 283 HIS A C 1
ATOM 2186 O O . HIS A 1 290 ? -10.792 14.851 -8.239 1.00 37.74 283 HIS A O 1
ATOM 2193 N N . PRO A 1 291 ? -10.883 14.860 -5.997 1.00 29.40 284 PRO A N 1
ATOM 2194 C CA . PRO A 1 291 ? -12.226 15.478 -6.019 1.00 37.17 284 PRO A CA 1
ATOM 2195 C C . PRO A 1 291 ? -12.281 16.930 -6.487 1.00 36.70 284 PRO A C 1
ATOM 2196 O O . PRO A 1 291 ? -13.372 17.383 -6.860 1.00 33.29 284 PRO A O 1
ATOM 2200 N N . THR A 1 292 ? -11.179 17.681 -6.452 1.00 34.54 285 THR A N 1
ATOM 2201 C CA . THR A 1 292 ? -11.202 19.084 -6.869 1.00 40.43 285 THR A CA 1
ATOM 2202 C C . THR A 1 292 ? -10.089 19.437 -7.848 1.00 32.52 285 THR A C 1
ATOM 2203 O O . THR A 1 292 ? -10.213 20.405 -8.607 1.00 37.61 285 THR A O 1
ATOM 2207 N N . GLU A 1 293 ? -8.986 18.699 -7.814 1.00 31.79 286 GLU A N 1
ATOM 2208 C CA . GLU A 1 293 ? -7.855 18.960 -8.688 1.00 31.18 286 GLU A CA 1
ATOM 2209 C C . GLU A 1 293 ? -7.809 17.912 -9.793 1.00 39.68 286 GLU A C 1
ATOM 2210 O O . GLU A 1 293 ? -8.358 16.814 -9.666 1.00 36.94 286 GLU A O 1
ATOM 2216 N N . ASN A 1 294 ? -7.139 18.271 -10.890 1.00 40.14 287 ASN A N 1
ATOM 2217 C CA . ASN A 1 294 ? -6.982 17.381 -12.037 1.00 39.12 287 ASN A CA 1
ATOM 2218 C C . ASN A 1 294 ? -5.824 16.455 -11.689 1.00 34.79 287 ASN A C 1
ATOM 2219 O O . ASN A 1 294 ? -4.701 16.571 -12.201 1.00 32.82 287 ASN A O 1
ATOM 2224 N N . ILE A 1 295 ? -6.109 15.491 -10.808 1.00 29.83 288 ILE A N 1
ATOM 2225 C CA . ILE A 1 295 ? -5.081 14.588 -10.291 1.00 32.40 288 ILE A CA 1
ATOM 2226 C C . ILE A 1 295 ? -5.615 13.164 -10.380 1.00 25.52 288 ILE A C 1
ATOM 2227 O O . ILE A 1 295 ? -6.762 12.883 -9.964 1.00 30.99 288 ILE A O 1
ATOM 2232 N N . ILE A 1 296 ? -4.793 12.270 -10.910 1.00 29.54 289 ILE A N 1
ATOM 2233 C CA . ILE A 1 296 ? -5.112 10.852 -10.980 1.00 28.96 289 ILE A CA 1
ATOM 2234 C C . ILE A 1 296 ? -4.144 10.045 -10.129 1.00 31.55 289 ILE A C 1
ATOM 2235 O O . ILE A 1 296 ? -2.932 10.262 -10.175 1.00 32.55 289 ILE A O 1
ATOM 2240 N N . ALA A 1 297 ? -4.677 9.066 -9.407 1.00 31.88 290 ALA A N 1
ATOM 2241 C CA . ALA A 1 297 ? -3.869 8.030 -8.783 1.00 25.57 290 ALA A CA 1
ATOM 2242 C C . ALA A 1 297 ? -4.071 6.729 -9.546 1.00 25.17 290 ALA A C 1
ATOM 2243 O O . ALA A 1 297 ? -5.190 6.413 -9.957 1.00 24.31 290 ALA A O 1
ATOM 2245 N N . SER A 1 298 ? -2.992 5.979 -9.729 1.00 23.57 291 SER A N 1
ATOM 2246 C CA . SER A 1 298 ? -3.036 4.686 -10.391 1.00 22.94 291 SER A CA 1
ATOM 2247 C C . SER A 1 298 ? -2.229 3.720 -9.542 1.00 19.98 291 SER A C 1
ATOM 2248 O O . SER A 1 298 ? -1.305 4.124 -8.839 1.00 29.81 291 SER A O 1
ATOM 2251 N N . ALA A 1 299 ? -2.595 2.446 -9.584 1.00 24.13 292 ALA A N 1
ATOM 2252 C CA . ALA A 1 299 ? -1.911 1.443 -8.783 1.00 23.40 292 ALA A CA 1
ATOM 2253 C C . ALA A 1 299 ? -1.851 0.140 -9.559 1.00 26.41 292 ALA A C 1
ATOM 2254 O O . ALA A 1 299 ? -2.716 -0.140 -10.394 1.00 26.01 292 ALA A O 1
ATOM 2256 N N . ALA A 1 300 ? -0.828 -0.664 -9.276 1.00 23.08 293 ALA A N 1
ATOM 2257 C CA . ALA A 1 300 ? -0.562 -1.826 -10.104 1.00 29.42 293 ALA A CA 1
ATOM 2258 C C . ALA A 1 300 ? -0.340 -3.077 -9.265 1.00 31.31 293 ALA A C 1
ATOM 2259 O O . ALA A 1 300 ? -0.101 -3.025 -8.056 1.00 26.27 293 ALA A O 1
ATOM 2261 N N . LEU A 1 301 ? -0.373 -4.199 -9.984 1.00 25.20 294 LEU A N 1
ATOM 2262 C CA . LEU A 1 301 ? -0.265 -5.531 -9.345 1.00 28.08 294 LEU A CA 1
ATOM 2263 C C . LEU A 1 301 ? 1.165 -5.999 -9.027 1.00 29.73 294 LEU A C 1
ATOM 2264 O O . LEU A 1 301 ? 2.088 -5.207 -9.240 1.00 32.93 294 LEU A O 1
ATOM 2269 N N . GLU A 1 302 ? 1.329 -7.251 -8.593 1.00 25.75 295 GLU A N 1
ATOM 2270 C CA . GLU A 1 302 ? 2.597 -7.770 -7.997 1.00 39.08 295 GLU A CA 1
ATOM 2271 C C . GLU A 1 302 ? 3.932 -7.441 -8.664 1.00 38.03 295 GLU A C 1
ATOM 2272 O O . GLU A 1 302 ? 4.914 -7.351 -7.940 1.00 36.77 295 GLU A O 1
ATOM 2278 N N . ASN A 1 303 ? 3.979 -7.306 -9.974 1.00 35.22 296 ASN A N 1
ATOM 2279 C CA . ASN A 1 303 ? 5.306 -7.073 -10.596 1.00 39.18 296 ASN A CA 1
ATOM 2280 C C . ASN A 1 303 ? 5.634 -5.580 -10.525 1.00 41.97 296 ASN A C 1
ATOM 2281 O O . ASN A 1 303 ? 6.743 -5.208 -10.928 1.00 43.66 296 ASN A O 1
ATOM 2286 N N . ASP A 1 304 ? 4.709 -4.770 -10.018 1.00 35.71 297 ASP A N 1
ATOM 2287 C CA . ASP A 1 304 ? 4.900 -3.331 -9.912 1.00 31.31 297 ASP A CA 1
ATOM 2288 C C . ASP A 1 304 ? 4.776 -2.866 -8.470 1.00 36.73 297 ASP A C 1
ATOM 2289 O O . ASP A 1 304 ? 5.760 -2.391 -7.898 1.00 31.97 297 ASP A O 1
ATOM 2294 N N . LYS A 1 305 ? 3.600 -2.990 -7.867 1.00 34.41 298 LYS A N 1
ATOM 2295 C CA . LYS A 1 305 ? 3.383 -2.721 -6.453 1.00 32.30 298 LYS A CA 1
ATOM 2296 C C . LYS A 1 305 ? 3.484 -1.241 -6.121 1.00 29.26 298 LYS A C 1
ATOM 2297 O O . LYS A 1 305 ? 3.551 -0.887 -4.935 1.00 30.81 298 LYS A O 1
ATOM 2303 N N . THR A 1 306 ? 3.502 -0.361 -7.115 1.00 30.82 299 THR A N 1
ATOM 2304 C CA . THR A 1 306 ? 3.610 1.059 -6.831 1.00 30.09 299 THR A CA 1
ATOM 2305 C C . THR A 1 306 ? 2.300 1.769 -7.129 1.00 24.34 299 THR A C 1
ATOM 2306 O O . THR A 1 306 ? 1.422 1.267 -7.837 1.00 22.32 299 THR A O 1
ATOM 2310 N N . ILE A 1 307 ? 2.203 2.967 -6.572 1.00 25.04 300 ILE A N 1
ATOM 2311 C CA . ILE A 1 307 ? 1.125 3.900 -6.842 1.00 28.76 300 ILE A CA 1
ATOM 2312 C C . ILE A 1 307 ? 1.764 5.086 -7.548 1.00 36.56 300 ILE A C 1
ATOM 2313 O O . ILE A 1 307 ? 2.856 5.523 -7.169 1.00 33.37 300 ILE A O 1
ATOM 2318 N N . LYS A 1 308 ? 1.111 5.586 -8.589 1.00 33.24 301 LYS A N 1
ATOM 2319 C CA . LYS A 1 308 ? 1.606 6.739 -9.326 1.00 33.45 301 LYS A CA 1
ATOM 2320 C C . LYS A 1 308 ? 0.560 7.845 -9.257 1.00 33.73 301 LYS A C 1
ATOM 2321 O O . LYS A 1 308 ? -0.640 7.584 -9.360 1.00 35.41 301 LYS A O 1
ATOM 2327 N N . LEU A 1 309 ? 1.031 9.076 -9.079 1.00 31.33 302 LEU A N 1
ATOM 2328 C CA . LEU A 1 309 ? 0.210 10.283 -9.078 1.00 31.34 302 LEU A CA 1
ATOM 2329 C C . LEU A 1 309 ? 0.513 11.120 -10.316 1.00 33.94 302 LEU A C 1
ATOM 2330 O O . LEU A 1 309 ? 1.682 11.343 -10.645 1.00 38.87 302 LEU A O 1
ATOM 2335 N N . TRP A 1 310 ? -0.539 11.532 -11.027 1.00 38.28 303 TRP A N 1
ATOM 2336 C CA . TRP A 1 310 ? -0.425 12.231 -12.300 1.00 35.50 303 TRP A CA 1
ATOM 2337 C C . TRP A 1 310 ? -1.200 13.544 -12.234 1.00 36.61 303 TRP A C 1
ATOM 2338 O O . TRP A 1 310 ? -2.273 13.599 -11.623 1.00 38.78 303 TRP A O 1
ATOM 2349 N N . LYS A 1 311 ? -0.676 14.592 -12.888 1.00 38.69 304 LYS A N 1
ATOM 2350 C CA . LYS A 1 311 ? -1.294 15.917 -12.883 1.00 40.20 304 LYS A CA 1
ATOM 2351 C C . LYS A 1 311 ? -1.441 16.462 -14.297 1.00 39.73 304 LYS A C 1
ATOM 2352 O O . LYS A 1 311 ? -0.521 16.366 -15.114 1.00 36.55 304 LYS A O 1
ATOM 2358 N N . SER A 1 312 ? -2.609 17.041 -14.559 1.00 38.32 305 SER A N 1
ATOM 2359 C CA . SER A 1 312 ? -2.953 17.709 -15.804 1.00 43.50 305 SER A CA 1
ATOM 2360 C C . SER A 1 312 ? -3.323 19.164 -15.572 1.00 53.81 305 SER A C 1
ATOM 2361 O O . SER A 1 312 ? -3.797 19.533 -14.497 1.00 49.10 305 SER A O 1
ATOM 2364 N N . ASP A 1 313 ? -3.154 19.990 -16.603 1.00 52.42 306 ASP A N 1
ATOM 2365 C CA . ASP A 1 313 ? -3.643 21.357 -16.500 1.00 53.69 306 ASP A CA 1
ATOM 2366 C C . ASP A 1 313 ? -5.152 21.450 -16.720 1.00 50.98 306 ASP A C 1
ATOM 2367 O O . ASP A 1 313 ? -5.734 22.499 -16.436 1.00 45.99 306 ASP A O 1
ATOM 2372 N N . CYS A 1 314 ? -5.791 20.376 -17.184 1.00 48.78 307 CYS A N 1
ATOM 2373 C CA . CYS A 1 314 ? -7.202 20.410 -17.539 1.00 49.17 307 CYS A CA 1
ATOM 2374 C C . CYS A 1 314 ? -7.789 18.997 -17.490 1.00 47.26 307 CYS A C 1
ATOM 2375 O O . CYS A 1 314 ? -7.055 18.005 -17.503 1.00 46.81 307 CYS A O 1
ATOM 2378 N N . SER B 2 1 ? 1.114 -13.533 0.975 1.00 35.37 1 SER B N 1
ATOM 2379 C CA . SER B 2 1 ? -0.293 -13.085 1.184 1.00 37.44 1 SER B CA 1
ATOM 2380 C C . SER B 2 1 ? -0.932 -12.898 -0.184 1.00 42.32 1 SER B C 1
ATOM 2381 O O . SER B 2 1 ? -0.277 -13.053 -1.214 1.00 45.18 1 SER B O 1
ATOM 2384 N N . SER B 2 2 ? -2.215 -12.563 -0.192 1.00 37.59 2 SER B N 1
ATOM 2385 C CA . SER B 2 2 ? -2.908 -12.315 -1.444 1.00 28.23 2 SER B CA 1
ATOM 2386 C C . SER B 2 2 ? -4.166 -11.528 -1.137 1.00 30.82 2 SER B C 1
ATOM 2387 O O . SER B 2 2 ? -4.642 -11.497 -0.001 1.00 31.75 2 SER B O 1
ATOM 2390 N N . SER B 2 3 ? -4.696 -10.894 -2.171 1.00 30.88 3 SER B N 1
ATOM 2391 C CA . SER B 2 3 ? -6.043 -10.361 -2.149 1.00 30.74 3 SER B CA 1
ATOM 2392 C C . SER B 2 3 ? -6.778 -10.948 -3.342 1.00 32.12 3 SER B C 1
ATOM 2393 O O . SER B 2 3 ? -6.188 -11.190 -4.398 1.00 31.12 3 SER B O 1
ATOM 2396 N N . ARG B 2 4 ? -8.072 -11.186 -3.165 1.00 25.97 4 ARG B N 1
ATOM 2397 C CA . ARG B 2 4 ? -8.868 -11.724 -4.259 1.00 33.34 4 ARG B CA 1
ATOM 2398 C C . ARG B 2 4 ? -8.853 -10.800 -5.468 1.00 30.85 4 ARG B C 1
ATOM 2399 O O . ARG B 2 4 ? -8.893 -11.277 -6.607 1.00 34.22 4 ARG B O 1
ATOM 2407 N N . ARG B 2 5 ? -8.747 -9.482 -5.260 1.00 29.66 5 ARG B N 1
ATOM 2408 C CA . ARG B 2 5 ? -8.759 -8.579 -6.409 1.00 31.93 5 ARG B CA 1
ATOM 2409 C C . ARG B 2 5 ? -7.449 -8.632 -7.192 1.00 28.78 5 ARG B C 1
ATOM 2410 O O . ARG B 2 5 ? -7.455 -8.426 -8.411 1.00 25.78 5 ARG B O 1
ATOM 2418 N N . SER B 2 6 ? -6.328 -8.899 -6.523 1.00 29.35 6 SER B N 1
ATOM 2419 C CA . SER B 2 6 ? -5.027 -8.929 -7.181 1.00 35.27 6 SER B CA 1
ATOM 2420 C C . SER B 2 6 ? -4.659 -10.315 -7.695 1.00 41.27 6 SER B C 1
ATOM 2421 O O . SER B 2 6 ? -3.549 -10.496 -8.210 1.00 42.53 6 SER B O 1
ATOM 2424 N N . SER B 2 7 ? -5.573 -11.263 -7.542 1.00 42.86 7 SER B N 1
ATOM 2425 C CA . SER B 2 7 ? -5.382 -12.596 -8.048 1.00 41.25 7 SER B CA 1
ATOM 2426 C C . SER B 2 7 ? -6.309 -12.744 -9.239 1.00 40.61 7 SER B C 1
ATOM 2427 O O . SER B 2 7 ? -5.907 -13.197 -10.295 1.00 49.84 7 SER B O 1
#

B-factor: mean 33.15, std 12.43, range [12.76, 105.33]

Solvent-accessible surface area: 11844 Å² total; per-residue (Å²): 185,132,44,105,100,10,69,11,46,79,114,75,68,6,72,41,11,89,58,1,0,0,0,0,38,19,0,61,81,1,91,59,0,0,0,0,0,1,14,67,41,0,19,0,6,9,2,117,79,12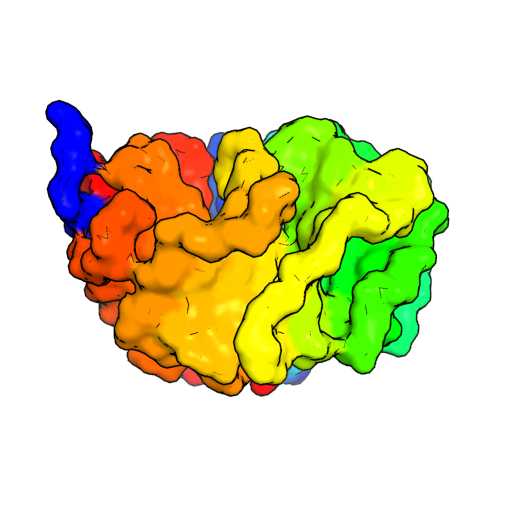,135,96,83,49,56,1,70,44,10,163,80,0,0,0,3,0,2,21,2,57,91,8,74,32,0,0,0,0,0,9,23,103,22,0,30,0,2,37,10,88,52,17,138,53,89,49,41,0,147,39,8,79,54,82,0,2,3,0,31,15,3,54,108,19,83,27,0,0,0,0,0,28,32,61,11,0,39,1,1,27,13,168,59,16,136,50,87,60,67,10,120,0,16,78,55,24,0,0,5,4,39,7,14,160,87,3,46,24,0,0,0,0,0,60,27,4,29,7,58,2,14,36,11,86,57,8,114,53,101,68,53,16,94,46,122,141,40,37,43,7,0,11,1,48,3,4,65,66,7,130,60,0,0,8,2,20,25,63,37,17,1,48,4,28,3,33,78,150,32,120,36,64,60,43,0,71,54,10,84,1,93,118,41,2,1,10,0,13,18,3,61,44,23,4,98,4,0,0,2,0,0,31,60,45,34,0,4,0,0,24,36,92,77,94,120,61,20,38,97,7,145,39,11,91,19,14,0,0,0,2,5,29,5,55,100,75,18,17,0,0,0,0,0,5,69,123,18,65,24,0,22,4,10,60,1,124,35,66,55,0,75,4,20,57

Secondary structure (DSSP, 8-state):
---SS---EEEEEE---SS-EEEEEE-TTSSEEEEEETTS-EEEEETTT--EEEEE---SS-EEEEEE-TTSSEEEEEETTSEEEEEETTT--EEEEEE--SS-EEEEEE-TTSSEEEEEETTS-EEEEETTT--EEEEE---SS-EEEEEE-TTSSEEEEEETTS-EEEEETTT--EEEEE--TT---EEEEEE-TTSSEEEEEETTTEEEEEETTTTEEEEEE-SS--SSS---EEEE-SSS-EEEE--TTS-EEEEETTT--EEEEE---SS-EEEEEE-SSSSEEEEEE-TTT--EEEEE---/---STT-

Organism: Homo sapiens (NCBI:txid9606)